Protein AF-A0A261BWM0-F1 (afdb_monomer_lite)

Organism: NCBI:txid1503980

Secondary structure (DSSP, 8-state):
----------------------PPP--B---HHHHHHHHHTTHHHHHHHHHHHHT-SSPPPHHHHHHHHHHHHHHHHHHTT--BHHHHHHHHHHHHHHHHHHHTSHHHHHHHHHHHHHHHHHHHSSS--HHHHS-TT-SSHHHHHHHHHHTHHHHHHHHHHHS-HHHHHHHHHHHHHHHHHHTS--S--SS-SHHHHHHHHHHHHHHHHHHHHHHHHSHHHHHHHHHHHHT---TT-GGGTT--TT--SHHHHHIIIIITHHHHHHHHHHHH-GGGGTTHHHHHHHHHHHTT--

Sequence (294 aa):
MLNFSTVFVLSYLVLFTTSTPSTPPEIRNCSTLQDLVEFGACVPLISDLYECTANHNSEPPSEHLENMALLCEKTISCLSRVQCRKGIEAKAAFDAACDIVKYRDTQLQLCIVGFFKKVYLAKEMNETSCFKDYDFLEKDMTKRSEAYTNGKQCFLDYVKESCNESSIEFFSKNYEKFVSTITTEPIDTTCKSSHDLLNSFQCVAAAEQAASSISELSKFGVCMSKIMNEKADLSRFECLGGMDFYATTTEVTCEKYKTKKSCVKSVMSDICGEAAVDDYDKIVDIVVSQFECK

Foldseek 3Di:
DDDDDDDDDDDDPPPPPPPDPPDDQDQDADDPVLCCVLVVVLVVLVVVLCVLVVPDPDDDDPVSLVVNLVSLVVSLVSLVRRRYPVSVVVSVVSPQVSVLSVCPPPQNLCLLLVVLLVLVVVVVDPDDDLSVVACCPDPQLVSNLVSCVVSVVVSLVSCVVPGDPVNNVCCVVCVVVVSCLCRDDDPDPPCSGSNSSSVVSSVVSVVLNVLVVVLCVALLNVLLCCCQVVVDDPVVLCLCVPQPCNDPDLVSLLCVCPVSVVSNQVVSCVRRNNRNCPCVVVSSVSSNVVSVND

Radius of gyration: 28.63 Å; chains: 1; bounding box: 59×86×79 Å

Structure (mmCIF, N/CA/C/O backbone):
data_AF-A0A261BWM0-F1
#
_entry.id   AF-A0A261BWM0-F1
#
loop_
_atom_site.gr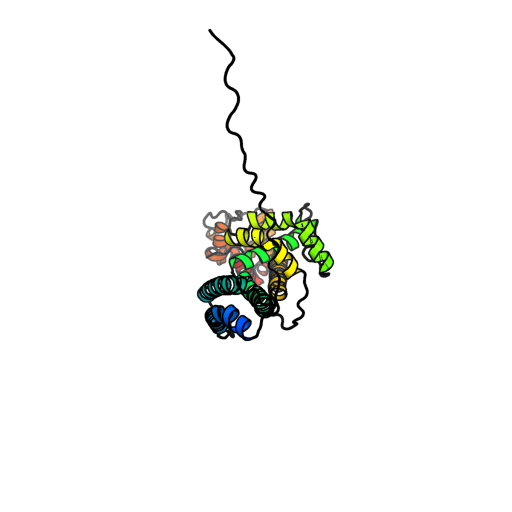oup_PDB
_atom_site.id
_atom_site.type_symbol
_atom_site.label_atom_id
_atom_site.label_alt_id
_atom_site.label_comp_id
_atom_site.label_asym_id
_atom_site.label_entity_id
_atom_site.label_seq_id
_atom_site.pdbx_PDB_ins_code
_atom_site.Cartn_x
_atom_site.Cartn_y
_atom_site.Cartn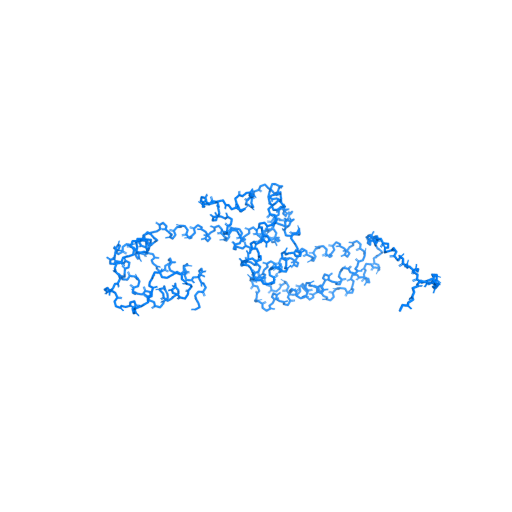_z
_atom_site.occupancy
_atom_site.B_iso_or_equiv
_atom_site.auth_seq_id
_atom_site.auth_comp_id
_atom_site.auth_asym_id
_atom_site.auth_atom_id
_atom_site.pdbx_PDB_model_num
ATOM 1 N N . MET A 1 1 ? -0.372 70.501 -25.613 1.00 42.97 1 MET A N 1
ATOM 2 C CA . MET A 1 1 ? -1.006 70.079 -26.879 1.00 42.97 1 MET A CA 1
ATOM 3 C C . MET A 1 1 ? 0.085 69.915 -27.913 1.00 42.97 1 MET A C 1
ATOM 5 O O . MET A 1 1 ? 0.775 70.892 -28.155 1.00 42.97 1 MET A O 1
ATOM 9 N N . LEU A 1 2 ? 0.259 68.719 -28.468 1.00 29.03 2 LEU A N 1
ATOM 10 C CA . LEU A 1 2 ? 0.478 68.466 -29.898 1.00 29.03 2 LEU A CA 1
ATOM 11 C C . LEU A 1 2 ? 0.680 66.964 -30.095 1.00 29.03 2 LEU A C 1
ATOM 13 O O . LEU A 1 2 ? 1.228 66.277 -29.238 1.00 29.03 2 LEU A O 1
ATOM 17 N N . ASN A 1 3 ? 0.119 66.485 -31.193 1.00 30.75 3 ASN A N 1
ATOM 18 C CA . ASN A 1 3 ? -0.165 65.099 -31.496 1.00 30.75 3 ASN A CA 1
ATOM 19 C C . ASN A 1 3 ? 0.417 64.768 -32.878 1.00 30.75 3 ASN A C 1
ATOM 21 O O . ASN A 1 3 ? 0.446 65.641 -33.742 1.00 30.75 3 ASN A O 1
ATOM 25 N N . PHE A 1 4 ? 0.756 63.491 -33.046 1.00 34.69 4 PHE A N 1
ATOM 26 C CA . PHE A 1 4 ? 0.924 62.718 -34.281 1.00 34.69 4 PHE A CA 1
ATOM 27 C C . PHE A 1 4 ? 2.062 63.000 -35.286 1.00 34.69 4 PHE A C 1
ATOM 29 O O . PHE A 1 4 ? 2.258 64.099 -35.790 1.00 34.69 4 PHE A O 1
ATOM 36 N N . SER A 1 5 ? 2.649 61.862 -35.692 1.00 38.34 5 SER A N 1
ATOM 37 C CA . SER A 1 5 ? 3.179 61.536 -37.027 1.00 38.34 5 SER A CA 1
ATOM 38 C C . SER A 1 5 ? 4.647 61.823 -37.323 1.00 38.34 5 SER A C 1
ATOM 40 O O . SER A 1 5 ? 4.967 62.825 -37.941 1.00 38.34 5 SER A O 1
ATOM 42 N N . THR A 1 6 ? 5.493 60.858 -36.939 1.00 42.25 6 THR A N 1
ATOM 43 C CA . THR A 1 6 ? 6.662 60.256 -37.637 1.00 42.25 6 THR A CA 1
ATOM 44 C C . THR A 1 6 ? 7.464 59.582 -36.519 1.00 42.25 6 THR A C 1
ATOM 46 O O . THR A 1 6 ? 7.867 60.258 -35.586 1.00 42.25 6 THR A O 1
ATOM 49 N N . VAL A 1 7 ? 7.604 58.263 -36.417 1.00 35.62 7 VAL A N 1
ATOM 50 C CA . VAL A 1 7 ? 8.442 57.407 -37.258 1.00 35.62 7 VAL A CA 1
ATOM 51 C C . VAL A 1 7 ? 7.967 55.967 -37.028 1.00 35.62 7 VAL A C 1
ATOM 53 O O . VAL A 1 7 ? 8.119 55.414 -35.942 1.00 35.62 7 VAL A O 1
ATOM 56 N N . PHE A 1 8 ? 7.355 55.375 -38.050 1.00 38.22 8 PHE A N 1
ATOM 57 C CA . PHE A 1 8 ? 7.262 53.925 -38.186 1.00 38.22 8 PHE A CA 1
ATOM 58 C C . PHE A 1 8 ? 8.546 53.433 -38.865 1.00 38.22 8 PHE A C 1
ATOM 60 O O . PHE A 1 8 ? 9.173 54.178 -39.615 1.00 38.22 8 PHE A O 1
ATOM 67 N N . VAL A 1 9 ? 8.837 52.147 -38.673 1.00 44.34 9 VAL A N 1
ATOM 68 C CA . VAL A 1 9 ? 9.906 51.352 -39.301 1.00 44.34 9 VAL A CA 1
ATOM 69 C C . VAL A 1 9 ? 11.243 51.388 -38.552 1.00 44.34 9 VAL A C 1
ATOM 71 O O . VAL A 1 9 ? 12.152 52.132 -38.894 1.00 44.34 9 VAL A O 1
ATOM 74 N N . LEU A 1 10 ? 11.373 50.516 -37.547 1.00 40.31 10 LEU A N 1
ATOM 75 C CA . LEU A 1 10 ? 12.373 49.436 -37.513 1.00 40.31 10 LEU A CA 1
ATOM 76 C C . LEU A 1 10 ? 12.290 48.693 -36.172 1.00 40.31 10 LEU A C 1
ATOM 78 O O . LEU A 1 10 ? 12.271 49.321 -35.119 1.00 40.31 10 LEU A O 1
ATOM 82 N N . SER A 1 11 ? 12.358 47.360 -36.248 1.00 43.91 11 SER A N 1
ATOM 83 C CA . SER A 1 11 ? 12.627 46.399 -35.157 1.00 43.91 11 SER A CA 1
ATOM 84 C C . SER A 1 11 ? 11.430 45.593 -34.644 1.00 43.91 11 SER A C 1
ATOM 86 O O . SER A 1 11 ? 11.037 45.724 -33.496 1.00 43.91 11 SER A O 1
ATOM 88 N N . TYR A 1 12 ? 10.921 44.679 -35.475 1.00 34.22 12 TYR A N 1
ATOM 89 C CA . TYR A 1 12 ? 10.394 43.388 -35.010 1.00 34.22 12 TYR A CA 1
ATOM 90 C C . TYR A 1 12 ? 10.698 42.313 -36.065 1.00 34.22 12 TYR A C 1
ATOM 92 O O . TYR A 1 12 ? 9.841 41.900 -36.837 1.00 34.22 12 TYR A O 1
ATOM 100 N N . LEU A 1 13 ? 11.958 41.873 -36.113 1.00 36.19 13 LEU A N 1
ATOM 101 C CA . LEU A 1 13 ? 12.305 40.546 -36.621 1.00 36.19 13 LEU A CA 1
ATOM 102 C C . LEU A 1 13 ? 12.281 39.607 -35.414 1.00 36.19 13 LEU A C 1
ATOM 104 O O . LEU A 1 13 ? 13.278 39.436 -34.718 1.00 36.19 13 LEU A O 1
ATOM 108 N N . VAL A 1 14 ? 11.105 39.050 -35.133 1.00 41.56 14 VAL A N 1
ATOM 109 C CA . VAL A 1 14 ? 10.978 37.898 -34.241 1.00 41.56 14 VAL A CA 1
ATOM 110 C C . VAL A 1 14 ? 11.575 36.712 -34.992 1.00 41.56 14 VAL A C 1
ATOM 112 O O . VAL A 1 14 ? 10.978 36.198 -35.936 1.00 41.56 14 VAL A O 1
ATOM 115 N N . LEU A 1 15 ? 12.783 36.310 -34.601 1.00 35.16 15 LEU A N 1
ATOM 116 C CA . LEU A 1 15 ? 13.337 35.010 -34.956 1.00 35.16 15 LEU A CA 1
ATOM 117 C C . LEU A 1 15 ? 12.452 33.947 -34.298 1.00 35.16 15 LEU A C 1
ATOM 119 O O . LEU A 1 15 ? 12.626 33.617 -33.128 1.00 35.16 15 LEU A O 1
ATOM 123 N N . PHE A 1 16 ? 11.489 33.415 -35.047 1.00 36.94 16 PHE A N 1
ATOM 124 C CA . PHE A 1 16 ? 10.903 32.123 -34.724 1.00 36.94 16 PHE A CA 1
ATOM 125 C C . PHE A 1 16 ? 11.993 31.073 -34.940 1.00 36.94 16 PHE A C 1
ATOM 127 O O . PHE A 1 16 ? 12.171 30.555 -36.041 1.00 36.94 16 PHE A O 1
ATOM 134 N N . THR A 1 17 ? 12.751 30.761 -33.892 1.00 34.97 17 THR A N 1
ATOM 135 C CA . THR A 1 17 ? 13.436 29.476 -33.827 1.00 34.97 17 THR A CA 1
ATOM 136 C C . THR A 1 17 ? 12.342 28.429 -33.705 1.00 34.97 17 THR A C 1
ATOM 138 O O . THR A 1 17 ? 11.805 28.200 -32.623 1.00 34.97 17 THR A O 1
ATOM 141 N N . THR A 1 18 ? 11.956 27.833 -34.827 1.00 37.28 18 THR A N 1
ATOM 142 C CA . THR A 1 18 ? 11.237 26.565 -34.813 1.00 37.28 18 THR A CA 1
ATOM 143 C C . THR A 1 18 ? 12.144 25.570 -34.100 1.00 37.28 18 THR A C 1
ATOM 145 O O . THR A 1 18 ? 13.138 25.120 -34.673 1.00 37.28 18 THR A O 1
ATOM 148 N N . SER A 1 19 ? 11.855 25.270 -32.835 1.00 41.69 19 SER A N 1
ATOM 149 C CA . SER A 1 19 ? 12.382 24.075 -32.195 1.00 41.69 19 SER A CA 1
ATOM 150 C C . SER A 1 19 ? 11.893 22.905 -33.034 1.00 41.69 19 SER A C 1
ATOM 152 O O . SER A 1 19 ? 10.703 22.591 -33.070 1.00 41.69 19 SER A O 1
ATOM 154 N N . THR A 1 20 ? 12.805 22.309 -33.797 1.00 42.12 20 THR A N 1
ATOM 155 C CA . THR A 1 20 ? 12.547 21.027 -34.433 1.00 42.12 20 THR A CA 1
ATOM 156 C C . THR A 1 20 ? 12.098 20.058 -33.337 1.00 42.12 20 THR A C 1
ATOM 158 O O . THR A 1 20 ? 12.724 20.024 -32.273 1.00 42.12 20 THR A O 1
ATOM 161 N N . PRO A 1 21 ? 11.021 19.280 -33.542 1.00 47.22 21 PRO A N 1
ATOM 162 C CA . PRO A 1 21 ? 10.737 18.154 -32.670 1.00 47.22 21 PRO A CA 1
ATOM 163 C C . PRO A 1 21 ? 11.991 17.285 -32.671 1.00 47.22 21 PRO A C 1
ATOM 165 O O . PRO A 1 21 ? 12.415 16.824 -33.733 1.00 47.22 21 PRO A O 1
ATOM 168 N N . SER A 1 22 ? 12.640 17.130 -31.517 1.00 45.44 22 SER A N 1
ATOM 169 C CA . SER A 1 22 ? 13.760 16.209 -31.380 1.00 45.44 22 SER A CA 1
ATOM 170 C C . SER A 1 22 ? 13.238 14.826 -31.751 1.00 45.44 22 SER A C 1
ATOM 172 O O . SER A 1 22 ? 12.451 14.241 -31.005 1.00 45.44 22 SER A O 1
ATOM 174 N N . THR A 1 23 ? 13.619 14.333 -32.929 1.00 45.00 23 THR A N 1
ATOM 175 C CA . THR A 1 23 ? 13.406 12.940 -33.320 1.00 45.00 23 THR A CA 1
ATOM 176 C C . THR A 1 23 ? 13.877 12.053 -32.167 1.00 45.00 23 THR A C 1
ATOM 178 O O . THR A 1 23 ? 14.988 12.286 -31.673 1.00 45.00 23 THR A O 1
ATOM 181 N N . PRO A 1 24 ? 13.065 11.079 -31.711 1.00 54.22 24 PRO A N 1
ATOM 182 C CA . PRO A 1 24 ? 13.494 10.126 -30.696 1.00 54.22 24 PRO A CA 1
ATOM 183 C C . PRO A 1 24 ? 14.850 9.530 -31.097 1.00 54.22 24 PRO A C 1
ATOM 185 O O . PRO A 1 24 ? 15.045 9.269 -32.289 1.00 54.22 24 PRO A O 1
ATOM 188 N N . PRO A 1 25 ? 15.797 9.353 -30.158 1.00 57.88 25 PRO A N 1
ATOM 189 C CA . PRO A 1 25 ? 17.105 8.804 -30.485 1.00 57.88 25 PRO A CA 1
ATOM 190 C C . PRO A 1 25 ? 16.930 7.460 -31.200 1.00 57.88 25 PRO A C 1
ATOM 192 O O . PRO A 1 25 ? 16.296 6.540 -30.687 1.00 57.88 25 PRO A O 1
ATOM 195 N N . GLU A 1 26 ? 17.441 7.388 -32.428 1.00 63.16 26 GLU A N 1
ATOM 196 C CA . GLU A 1 26 ? 17.319 6.222 -33.298 1.00 63.16 26 GLU A CA 1
ATOM 197 C C . GLU A 1 26 ? 18.050 5.037 -32.650 1.00 63.16 26 GLU A C 1
ATOM 199 O O . GLU A 1 26 ? 19.262 5.107 -32.446 1.00 63.16 26 GLU A O 1
ATOM 204 N N . ILE A 1 27 ? 17.313 3.978 -32.290 1.00 72.12 27 ILE A N 1
ATOM 205 C CA . ILE A 1 27 ? 17.851 2.767 -31.651 1.00 72.12 27 ILE A CA 1
ATOM 206 C C . ILE A 1 27 ? 18.792 2.069 -32.631 1.00 72.12 27 ILE A C 1
ATOM 208 O O . ILE A 1 27 ? 18.377 1.698 -33.730 1.00 72.12 27 ILE A O 1
ATOM 212 N N . ARG A 1 28 ? 20.052 1.850 -32.236 1.00 84.00 28 ARG A N 1
ATOM 213 C CA . ARG A 1 28 ? 21.071 1.279 -33.133 1.00 84.00 28 ARG A CA 1
ATOM 214 C C . ARG A 1 28 ? 21.551 -0.076 -32.640 1.00 84.00 28 ARG A C 1
ATOM 216 O O . ARG A 1 28 ? 21.779 -0.292 -31.449 1.00 84.00 28 ARG A O 1
ATOM 223 N N . ASN A 1 29 ? 21.757 -0.989 -33.585 1.00 82.38 29 ASN A N 1
ATOM 224 C CA . ASN A 1 29 ? 22.544 -2.189 -33.336 1.00 82.38 29 ASN A CA 1
ATOM 225 C C . ASN A 1 29 ? 24.025 -1.800 -33.396 1.00 82.38 29 ASN A C 1
ATOM 227 O O . ASN A 1 29 ? 24.556 -1.529 -34.471 1.00 82.38 29 ASN A O 1
ATOM 231 N N . CYS A 1 30 ? 24.664 -1.733 -32.234 1.00 86.06 30 CYS A N 1
ATOM 232 C CA . CYS A 1 30 ? 26.072 -1.388 -32.111 1.00 86.06 30 CYS A CA 1
ATOM 233 C C . CYS A 1 30 ? 26.983 -2.596 -32.350 1.00 86.06 30 CYS A C 1
ATOM 235 O O . CYS A 1 30 ? 26.585 -3.752 -32.186 1.00 86.06 30 CYS A O 1
ATOM 237 N N . SER A 1 31 ? 28.234 -2.323 -32.721 1.00 85.50 31 SER A N 1
ATOM 238 C CA . SER A 1 31 ? 29.291 -3.338 -32.688 1.00 85.50 31 SER A CA 1
ATOM 239 C C . SER A 1 31 ? 29.629 -3.728 -31.246 1.00 85.50 31 SER A C 1
ATOM 241 O O . SER A 1 31 ? 29.439 -2.938 -30.324 1.00 85.50 31 SER A O 1
ATOM 243 N N . THR A 1 32 ? 30.216 -4.911 -31.044 1.00 81.94 32 THR A N 1
ATOM 244 C CA . THR A 1 32 ? 30.652 -5.375 -29.714 1.00 81.94 32 THR A CA 1
ATOM 245 C C . THR A 1 32 ? 31.568 -4.372 -29.008 1.00 81.94 32 THR A C 1
ATOM 247 O O . THR A 1 32 ? 31.475 -4.207 -27.799 1.00 81.94 32 THR A O 1
ATOM 250 N N . LEU A 1 33 ? 32.439 -3.684 -29.753 1.00 82.50 33 LEU A N 1
ATOM 251 C CA . LEU A 1 33 ? 33.346 -2.685 -29.187 1.00 82.50 33 LEU A CA 1
ATOM 252 C C . LEU A 1 33 ? 32.600 -1.422 -28.733 1.00 82.50 33 LEU A C 1
ATOM 254 O O . LEU A 1 33 ? 32.899 -0.894 -27.669 1.00 82.50 33 LEU A O 1
ATOM 258 N N . GLN A 1 34 ? 31.620 -0.957 -29.512 1.00 83.12 34 GLN A N 1
ATOM 259 C CA . GLN A 1 34 ? 30.775 0.183 -29.134 1.00 83.12 34 GLN A CA 1
ATOM 260 C C . GLN A 1 34 ? 29.893 -0.145 -27.929 1.00 83.12 34 GLN A C 1
ATOM 262 O O . GLN A 1 34 ? 29.859 0.643 -26.988 1.00 83.12 34 GLN A O 1
ATOM 267 N N . ASP A 1 35 ? 29.267 -1.329 -27.921 1.00 79.50 35 ASP A N 1
ATOM 268 C CA . ASP A 1 35 ? 28.530 -1.840 -26.759 1.00 79.50 35 ASP A CA 1
ATOM 269 C C . ASP A 1 35 ? 29.420 -1.792 -25.508 1.00 79.50 35 ASP A C 1
ATOM 271 O O . ASP A 1 35 ? 29.014 -1.262 -24.479 1.00 79.50 35 ASP A O 1
ATOM 275 N N . LEU A 1 36 ? 30.653 -2.307 -25.600 1.00 80.06 36 LEU A N 1
ATOM 276 C CA . LEU A 1 36 ? 31.573 -2.394 -24.466 1.00 80.06 36 LEU A CA 1
ATOM 277 C C . LEU A 1 36 ? 32.019 -1.019 -23.952 1.00 80.06 36 LEU A C 1
ATOM 279 O O . LEU A 1 36 ? 32.186 -0.852 -22.750 1.00 80.06 36 LEU A O 1
ATOM 283 N N . VAL A 1 37 ? 32.209 -0.038 -24.836 1.00 83.62 37 VAL A N 1
ATOM 284 C CA . VAL A 1 37 ? 32.618 1.321 -24.447 1.00 83.62 37 VAL A CA 1
ATOM 285 C C . VAL A 1 37 ? 31.458 2.090 -23.812 1.00 83.62 37 VAL A C 1
ATOM 287 O O . VAL A 1 37 ? 31.633 2.668 -22.741 1.00 83.62 37 VAL A O 1
ATOM 290 N N . GLU A 1 38 ? 30.276 2.088 -24.435 1.00 82.19 38 GLU A N 1
ATOM 291 C CA . GLU A 1 38 ? 29.121 2.843 -23.931 1.00 82.19 38 GLU A CA 1
ATOM 292 C C . GLU A 1 38 ? 28.538 2.217 -22.660 1.00 82.19 38 GLU A C 1
ATOM 294 O O . GLU A 1 38 ? 28.346 2.908 -21.661 1.00 82.19 38 GLU A O 1
ATOM 299 N N . PHE A 1 39 ? 28.298 0.902 -22.663 1.00 83.94 39 PHE A N 1
ATOM 300 C CA . PHE A 1 39 ? 27.771 0.190 -21.496 1.00 83.94 39 PHE A CA 1
ATOM 301 C C . PHE A 1 39 ? 28.824 0.049 -20.390 1.00 83.94 39 PHE A C 1
ATOM 303 O O . PHE A 1 39 ? 28.500 0.161 -19.208 1.00 83.94 39 PHE A O 1
ATOM 310 N N . GLY A 1 40 ? 30.095 -0.150 -20.764 1.00 84.44 40 GLY A N 1
ATOM 311 C CA . GLY A 1 40 ? 31.216 -0.306 -19.833 1.00 84.44 40 GLY A CA 1
ATOM 312 C C . GLY A 1 40 ? 31.376 0.867 -18.871 1.00 84.44 40 GLY A C 1
ATOM 313 O O . GLY A 1 40 ? 31.728 0.662 -17.712 1.00 84.44 40 GLY A O 1
ATOM 314 N N . ALA A 1 41 ? 31.036 2.083 -19.306 1.00 87.00 41 ALA A N 1
ATOM 315 C CA . ALA A 1 41 ? 31.053 3.271 -18.455 1.00 87.00 41 ALA A CA 1
ATOM 316 C C . ALA A 1 41 ? 30.083 3.181 -17.259 1.00 87.00 41 ALA A C 1
ATOM 318 O O . ALA A 1 41 ? 30.314 3.830 -16.240 1.00 87.00 41 ALA A O 1
ATOM 319 N N . CYS A 1 42 ? 29.026 2.368 -17.359 1.00 91.31 42 CYS A N 1
ATOM 320 C CA . CYS A 1 42 ? 28.038 2.170 -16.297 1.00 91.31 42 CYS A CA 1
ATOM 321 C C . CYS A 1 42 ? 28.315 0.938 -15.420 1.00 91.31 42 CYS A C 1
ATOM 323 O O . CYS A 1 42 ? 27.664 0.779 -14.389 1.00 91.31 42 CYS A O 1
ATOM 325 N N . VAL A 1 43 ? 29.281 0.084 -15.784 1.00 88.94 43 VAL A N 1
ATOM 326 C CA . VAL A 1 43 ? 29.593 -1.163 -15.059 1.00 88.94 43 VAL A CA 1
ATOM 327 C C . VAL A 1 43 ? 29.917 -0.945 -13.576 1.00 88.94 43 VAL A C 1
ATOM 329 O O . VAL A 1 43 ? 29.408 -1.728 -12.779 1.00 88.94 43 VAL A O 1
ATOM 332 N N . PRO A 1 44 ? 30.678 0.089 -13.156 1.00 90.25 44 PRO A N 1
ATOM 333 C CA . PRO A 1 44 ? 30.921 0.322 -11.731 1.00 90.25 44 PRO A CA 1
ATOM 334 C C . PRO A 1 44 ? 29.625 0.534 -10.937 1.00 90.25 44 PRO A C 1
ATOM 336 O O . PRO A 1 44 ? 29.403 -0.137 -9.939 1.00 90.25 44 PRO A O 1
ATOM 339 N N . LEU A 1 45 ? 28.714 1.376 -11.443 1.00 89.75 45 LEU A N 1
ATOM 340 C CA . LEU A 1 45 ? 27.420 1.642 -10.799 1.00 89.75 45 LEU A CA 1
ATOM 341 C C . LEU A 1 45 ? 26.536 0.388 -10.741 1.00 89.75 45 LEU A C 1
ATOM 343 O O . LEU A 1 45 ? 25.874 0.135 -9.738 1.00 89.75 45 LEU A O 1
ATOM 347 N N . ILE A 1 46 ? 26.552 -0.409 -11.812 1.00 86.88 46 ILE A N 1
ATOM 348 C CA . ILE A 1 46 ? 25.841 -1.690 -11.877 1.00 86.88 46 ILE A CA 1
ATOM 349 C C . ILE A 1 46 ? 26.396 -2.677 -10.844 1.00 86.88 46 ILE A C 1
ATOM 351 O O . ILE A 1 46 ? 25.621 -3.363 -10.182 1.00 86.88 46 ILE A O 1
ATOM 355 N N . SER A 1 47 ? 27.721 -2.751 -10.710 1.00 85.56 47 SER A N 1
ATOM 356 C CA . SER A 1 47 ? 28.387 -3.620 -9.739 1.00 85.56 47 SER A CA 1
ATOM 357 C C . SER A 1 47 ? 28.016 -3.230 -8.312 1.00 85.56 47 SER A C 1
ATOM 359 O O . SER A 1 47 ? 27.610 -4.098 -7.543 1.00 85.56 47 SER A O 1
ATOM 361 N N . ASP A 1 48 ? 28.072 -1.936 -7.990 1.00 84.38 48 ASP A N 1
ATOM 362 C CA . ASP A 1 48 ? 27.701 -1.415 -6.670 1.00 84.38 48 ASP A CA 1
ATOM 363 C C . ASP A 1 48 ? 26.236 -1.747 -6.338 1.00 84.38 48 ASP A C 1
ATOM 365 O O . ASP A 1 48 ? 25.917 -2.197 -5.237 1.00 84.38 48 ASP A O 1
ATOM 369 N N . LEU A 1 49 ? 25.329 -1.582 -7.308 1.00 81.69 49 LEU A N 1
ATOM 370 C CA . LEU A 1 49 ? 23.912 -1.918 -7.146 1.00 81.69 49 LEU A CA 1
ATOM 371 C C . LEU A 1 49 ? 23.689 -3.431 -6.964 1.00 81.69 49 LEU A C 1
ATOM 373 O O . LEU A 1 49 ? 22.863 -3.849 -6.146 1.00 81.69 49 LEU A O 1
ATOM 377 N N . TYR A 1 50 ? 24.430 -4.266 -7.695 1.00 78.31 50 TYR A N 1
ATOM 378 C CA . TYR A 1 50 ? 24.371 -5.721 -7.550 1.00 78.31 50 TYR A CA 1
ATOM 379 C C . TYR A 1 50 ? 24.878 -6.174 -6.174 1.00 78.31 50 TYR A C 1
ATOM 381 O O . TYR A 1 50 ? 24.232 -6.982 -5.513 1.00 78.31 50 TYR A O 1
ATOM 389 N N . GLU A 1 51 ? 25.987 -5.616 -5.695 1.00 74.94 51 GLU A N 1
ATOM 390 C CA . GLU A 1 51 ? 26.530 -5.918 -4.367 1.00 74.94 51 GLU A CA 1
ATOM 391 C C . GLU A 1 51 ? 25.566 -5.498 -3.247 1.00 74.94 51 GLU A C 1
ATOM 393 O O . GLU A 1 51 ? 25.365 -6.232 -2.276 1.00 74.94 51 GLU A O 1
ATOM 398 N N . CYS A 1 52 ? 24.881 -4.367 -3.428 1.00 66.50 52 CYS A N 1
ATOM 399 C CA . CYS A 1 52 ? 23.829 -3.915 -2.523 1.00 66.50 52 CYS A CA 1
ATOM 400 C C . CYS A 1 52 ? 22.655 -4.909 -2.454 1.00 66.50 52 CYS A C 1
ATOM 402 O O . CYS A 1 52 ? 22.104 -5.139 -1.378 1.00 66.50 52 CYS A O 1
ATOM 404 N N . THR A 1 53 ? 22.265 -5.511 -3.582 1.00 65.25 53 THR A N 1
ATOM 405 C CA . THR A 1 53 ? 21.100 -6.417 -3.680 1.00 65.25 53 THR A CA 1
ATOM 406 C C . THR A 1 53 ? 21.415 -7.876 -3.333 1.00 65.25 53 THR A C 1
ATOM 408 O O . THR A 1 53 ? 20.537 -8.582 -2.841 1.00 65.25 53 THR A O 1
ATOM 411 N N . ALA A 1 54 ? 22.657 -8.331 -3.523 1.00 60.59 54 ALA A N 1
ATOM 412 C CA . ALA A 1 54 ? 23.077 -9.715 -3.286 1.00 60.59 54 ALA A CA 1
ATOM 413 C C . ALA A 1 54 ? 23.210 -10.097 -1.796 1.00 60.59 54 ALA A C 1
ATOM 415 O O . ALA A 1 54 ? 23.235 -11.283 -1.469 1.00 60.59 54 ALA A O 1
ATOM 416 N N . ASN A 1 55 ? 23.270 -9.121 -0.884 1.00 51.62 55 ASN A N 1
ATOM 417 C CA . ASN A 1 55 ? 23.599 -9.351 0.529 1.00 51.62 55 ASN A CA 1
ATOM 418 C C . ASN A 1 55 ? 22.401 -9.534 1.480 1.00 51.62 55 ASN A C 1
ATOM 420 O O . ASN A 1 55 ? 22.586 -9.557 2.697 1.00 51.62 55 ASN A O 1
ATOM 424 N N . HIS A 1 56 ? 21.177 -9.715 0.976 1.00 50.41 56 HIS A N 1
ATOM 425 C CA . HIS A 1 56 ? 19.987 -9.693 1.830 1.00 50.41 56 HIS A CA 1
ATOM 426 C C . HIS A 1 56 ? 19.040 -10.880 1.590 1.00 50.41 56 HIS A C 1
ATOM 428 O O . HIS A 1 56 ? 18.164 -10.846 0.733 1.00 50.41 56 HIS A O 1
ATOM 434 N N . ASN A 1 57 ? 19.181 -11.918 2.426 1.00 48.47 57 ASN A N 1
ATOM 435 C CA . ASN A 1 57 ? 18.162 -12.964 2.637 1.00 48.47 57 ASN A CA 1
ATOM 436 C C . ASN A 1 57 ? 17.031 -12.505 3.589 1.00 48.47 57 ASN A C 1
ATOM 438 O O . ASN A 1 57 ? 16.122 -13.275 3.892 1.00 48.47 57 ASN A O 1
ATOM 442 N N . SER A 1 58 ? 17.108 -11.260 4.062 1.00 53.22 58 SER A N 1
ATOM 443 C CA . SER A 1 58 ? 16.206 -10.612 5.017 1.00 53.22 58 SER A CA 1
ATOM 444 C C . SER A 1 58 ? 15.876 -9.210 4.507 1.00 53.22 58 SER A C 1
ATOM 446 O O . SER A 1 58 ? 16.655 -8.651 3.740 1.00 53.22 58 SER A O 1
ATOM 448 N N . GLU A 1 59 ? 14.766 -8.617 4.939 1.00 55.16 59 GLU A N 1
ATOM 449 C CA . GLU A 1 59 ? 14.428 -7.234 4.583 1.00 55.16 59 GLU A CA 1
ATOM 450 C C . GLU A 1 59 ? 15.561 -6.267 5.003 1.00 55.16 59 GLU A C 1
ATOM 452 O O . GLU A 1 59 ? 16.001 -6.316 6.157 1.00 55.16 59 GLU A O 1
ATOM 457 N N . PRO A 1 60 ? 16.118 -5.463 4.076 1.00 58.94 60 PRO A N 1
ATOM 458 C CA . PRO A 1 60 ? 17.273 -4.624 4.374 1.00 58.94 60 PRO A CA 1
ATOM 459 C C . PRO A 1 60 ? 16.901 -3.447 5.302 1.00 58.94 60 PRO A C 1
ATOM 461 O O . PRO A 1 60 ? 15.781 -2.941 5.221 1.00 58.94 60 PRO A O 1
ATOM 464 N N . PRO A 1 61 ? 17.823 -2.970 6.163 1.00 60.56 61 PRO A N 1
ATOM 465 C CA . PRO A 1 61 ? 17.613 -1.773 6.988 1.00 60.56 61 PRO A CA 1
ATOM 466 C C . PRO A 1 61 ? 17.277 -0.522 6.154 1.00 60.56 61 PRO A C 1
ATOM 468 O O . PRO A 1 61 ? 17.700 -0.411 5.006 1.00 60.56 61 PRO A O 1
ATOM 471 N N . SER A 1 62 ? 16.588 0.466 6.737 1.00 59.91 62 SER A N 1
ATOM 472 C CA . SER A 1 62 ? 16.143 1.684 6.026 1.00 59.91 62 SER A CA 1
ATOM 473 C C . SER A 1 62 ? 17.279 2.502 5.393 1.00 59.91 62 SER A C 1
ATOM 475 O O . SER A 1 62 ? 17.140 2.974 4.270 1.00 59.91 62 SER A O 1
ATOM 477 N N . GLU A 1 63 ? 18.432 2.608 6.062 1.00 63.69 63 GLU A N 1
ATOM 478 C CA . GLU A 1 63 ? 19.638 3.274 5.531 1.00 63.69 63 GLU A CA 1
ATOM 479 C C . GLU A 1 63 ? 20.153 2.593 4.246 1.00 63.69 63 GLU A C 1
ATOM 481 O O . GLU A 1 63 ? 20.685 3.233 3.339 1.00 63.69 63 GLU A O 1
ATOM 486 N N . HIS A 1 64 ? 19.940 1.282 4.124 1.00 70.88 64 HIS A N 1
ATOM 487 C CA . HIS A 1 64 ? 20.302 0.517 2.934 1.00 70.88 64 HIS A CA 1
ATOM 488 C C . HIS A 1 64 ? 19.356 0.803 1.762 1.00 70.88 64 HIS A C 1
ATOM 490 O O . HIS A 1 64 ? 19.803 0.878 0.619 1.00 70.88 64 HIS A O 1
ATOM 496 N N . LEU A 1 65 ? 18.067 1.034 2.036 1.00 68.88 65 LEU A N 1
ATOM 497 C CA . LEU A 1 65 ? 17.073 1.399 1.019 1.00 68.88 65 LEU A CA 1
ATOM 498 C C . LEU A 1 65 ? 17.355 2.779 0.403 1.00 68.88 65 LEU A C 1
ATOM 500 O O . LEU A 1 65 ? 17.250 2.926 -0.815 1.00 68.88 65 LEU A O 1
ATOM 504 N N . GLU A 1 66 ? 17.775 3.768 1.198 1.00 72.19 66 GLU A N 1
ATOM 505 C CA . GLU A 1 66 ? 18.169 5.093 0.687 1.00 72.19 66 GLU A CA 1
ATOM 506 C C . GLU A 1 66 ? 19.404 5.010 -0.224 1.00 72.19 66 GLU A C 1
ATOM 508 O O . GLU A 1 66 ? 19.417 5.562 -1.330 1.00 72.19 66 GLU A O 1
ATOM 513 N N . ASN A 1 67 ? 20.421 4.250 0.195 1.00 79.56 67 ASN A N 1
ATOM 514 C CA . ASN A 1 67 ? 21.628 4.017 -0.601 1.00 79.56 67 ASN A CA 1
ATOM 515 C C . ASN A 1 67 ? 21.317 3.281 -1.914 1.00 79.56 67 ASN A C 1
ATOM 517 O O . ASN A 1 67 ? 21.818 3.665 -2.977 1.00 79.56 67 ASN A O 1
ATOM 521 N N . MET A 1 68 ? 20.442 2.273 -1.868 1.00 81.44 68 MET A N 1
ATOM 522 C CA . MET A 1 68 ? 19.949 1.577 -3.059 1.00 81.44 68 MET A CA 1
ATOM 523 C C . MET A 1 68 ? 19.191 2.515 -3.998 1.00 81.44 68 MET A C 1
ATOM 525 O O . MET A 1 68 ? 19.434 2.495 -5.204 1.00 81.44 68 MET A O 1
ATOM 529 N N . ALA A 1 69 ? 18.299 3.356 -3.471 1.00 82.94 69 ALA A N 1
ATOM 530 C CA . ALA A 1 69 ? 17.530 4.302 -4.274 1.00 82.94 69 ALA A CA 1
ATOM 531 C C . ALA A 1 69 ? 18.446 5.293 -5.012 1.00 82.94 69 ALA A C 1
ATOM 533 O O . ALA A 1 69 ? 18.246 5.550 -6.203 1.00 82.94 69 ALA A O 1
ATOM 534 N N . LEU A 1 70 ? 19.489 5.789 -4.340 1.00 86.00 70 LEU A N 1
ATOM 535 C CA . LEU A 1 70 ? 20.492 6.667 -4.943 1.00 86.00 70 LEU A CA 1
ATOM 536 C C . LEU A 1 70 ? 21.324 5.951 -6.021 1.00 86.00 70 LEU A C 1
ATOM 538 O O . LEU A 1 70 ? 21.585 6.517 -7.087 1.00 86.00 70 LEU A O 1
ATOM 542 N N . LEU A 1 71 ? 21.752 4.710 -5.765 1.00 88.50 71 LEU A N 1
ATOM 543 C CA . LEU A 1 71 ? 22.480 3.892 -6.744 1.00 88.50 71 LEU A CA 1
ATOM 544 C C . LEU A 1 71 ? 21.622 3.589 -7.973 1.00 88.50 71 LEU A C 1
ATOM 546 O O . LEU A 1 71 ? 22.116 3.665 -9.100 1.00 88.50 71 LEU A O 1
ATOM 550 N N . CYS A 1 72 ? 20.335 3.325 -7.772 1.00 90.38 72 CYS A N 1
ATOM 551 C CA . CYS A 1 72 ? 19.355 3.178 -8.837 1.00 90.38 72 CYS A CA 1
ATOM 552 C C . CYS A 1 72 ? 19.285 4.426 -9.722 1.00 90.38 72 CYS A C 1
ATOM 554 O O . CYS A 1 72 ? 19.479 4.331 -10.933 1.00 90.38 72 CYS A O 1
ATOM 556 N N . GLU A 1 73 ? 19.107 5.612 -9.139 1.00 89.56 73 GLU A N 1
ATOM 557 C CA . GLU A 1 73 ? 19.049 6.865 -9.904 1.00 89.56 73 GLU A CA 1
ATOM 558 C C . GLU A 1 73 ? 20.322 7.118 -10.717 1.00 89.56 73 GLU A C 1
ATOM 560 O O . GLU A 1 73 ? 20.252 7.463 -11.901 1.00 89.56 73 GLU A O 1
ATOM 565 N N . LYS A 1 74 ? 21.496 6.888 -10.117 1.00 92.00 74 LYS A N 1
ATOM 566 C CA . LYS A 1 74 ? 22.785 7.019 -10.811 1.00 92.00 74 LYS A CA 1
ATOM 567 C C . LYS A 1 74 ? 22.916 6.017 -11.958 1.00 92.00 74 LYS A C 1
ATOM 569 O O . LYS A 1 74 ? 23.325 6.404 -13.055 1.00 92.00 74 LYS A O 1
ATOM 574 N N . THR A 1 75 ? 22.545 4.759 -11.730 1.00 91.62 75 THR A N 1
ATOM 575 C CA . THR A 1 75 ? 22.629 3.679 -12.726 1.00 91.62 75 THR A CA 1
ATOM 576 C C . THR A 1 75 ? 21.709 3.951 -13.913 1.00 91.62 75 THR A C 1
ATOM 578 O O . THR A 1 75 ? 22.162 3.937 -15.059 1.00 91.62 75 THR A O 1
ATOM 581 N N . ILE A 1 76 ? 20.444 4.300 -13.660 1.00 90.94 76 ILE A N 1
ATOM 582 C CA . ILE A 1 76 ? 19.474 4.643 -14.710 1.00 90.94 76 ILE A CA 1
ATOM 583 C C . ILE A 1 76 ? 19.893 5.895 -15.479 1.00 90.94 76 ILE A C 1
ATOM 585 O O . ILE A 1 76 ? 19.781 5.939 -16.710 1.00 90.94 76 ILE A O 1
ATOM 589 N N . SER A 1 77 ? 20.415 6.908 -14.787 1.00 91.75 77 SER A N 1
ATOM 590 C CA . SER A 1 77 ? 20.938 8.123 -15.419 1.00 91.75 77 SER A CA 1
ATOM 591 C C . SER A 1 77 ? 22.125 7.822 -16.340 1.00 91.75 77 SER A C 1
ATOM 593 O O . SER A 1 77 ? 22.197 8.360 -17.448 1.00 91.75 77 SER A O 1
ATOM 595 N N . CYS A 1 78 ? 23.019 6.916 -15.931 1.00 92.69 78 CYS A N 1
ATOM 596 C CA . CYS A 1 78 ? 24.126 6.456 -16.766 1.00 92.69 78 CYS A CA 1
ATOM 597 C C . CYS A 1 78 ? 23.619 5.719 -18.013 1.00 92.69 78 CYS A C 1
ATOM 599 O O . CYS A 1 78 ? 23.932 6.110 -19.138 1.00 92.69 78 CYS A O 1
ATOM 601 N N . LEU A 1 79 ? 22.762 4.712 -17.822 1.00 90.81 79 LEU A N 1
ATOM 602 C CA . LEU A 1 79 ? 22.238 3.878 -18.906 1.00 90.81 79 LEU A CA 1
ATOM 603 C C . LEU A 1 79 ? 21.347 4.651 -19.886 1.00 90.81 79 LEU A C 1
ATOM 605 O O . LEU A 1 79 ? 21.285 4.308 -21.061 1.00 90.81 79 LEU A O 1
ATOM 609 N N . SER A 1 80 ? 20.715 5.744 -19.450 1.00 89.31 80 SER A N 1
ATOM 610 C CA . SER A 1 80 ? 19.941 6.636 -20.329 1.00 89.31 80 SER A CA 1
ATOM 611 C C . SER A 1 80 ? 20.778 7.321 -21.412 1.00 89.31 80 SER A C 1
ATOM 613 O O . SER A 1 80 ? 20.212 7.851 -22.365 1.00 89.31 80 SER A O 1
ATOM 615 N N . ARG A 1 81 ? 22.109 7.329 -21.277 1.00 88.44 81 ARG A N 1
ATOM 616 C CA . ARG A 1 81 ? 23.034 7.877 -22.279 1.00 88.44 81 ARG A CA 1
ATOM 617 C C . ARG A 1 81 ? 23.442 6.849 -23.334 1.00 88.44 81 ARG A C 1
ATOM 619 O O . ARG A 1 81 ? 24.004 7.243 -24.351 1.00 88.44 81 ARG A O 1
ATOM 626 N N . VAL A 1 82 ? 23.167 5.565 -23.102 1.00 87.19 82 VAL A N 1
ATOM 627 C CA . VAL A 1 82 ? 23.528 4.471 -24.008 1.00 87.19 82 VAL A CA 1
ATOM 628 C C . VAL A 1 82 ? 22.478 4.358 -25.111 1.00 87.19 82 VAL A C 1
ATOM 630 O O . VAL A 1 82 ? 21.285 4.254 -24.830 1.00 87.19 82 VAL A O 1
ATOM 633 N N . GLN A 1 83 ? 22.913 4.371 -26.372 1.00 85.19 83 GLN A N 1
ATOM 634 C CA . GLN A 1 83 ? 22.006 4.322 -27.535 1.00 85.19 83 GLN A CA 1
ATOM 635 C C . GLN A 1 83 ? 21.963 2.941 -28.200 1.00 85.19 83 GLN A C 1
ATOM 637 O O . GLN A 1 83 ? 21.116 2.666 -29.057 1.00 85.19 83 GLN A O 1
ATOM 642 N N . CYS A 1 84 ? 22.871 2.059 -27.794 1.00 86.62 84 CYS A N 1
ATOM 643 C CA . CYS A 1 84 ? 22.928 0.686 -28.256 1.00 86.62 84 CYS A CA 1
ATOM 644 C C . CYS A 1 84 ? 21.769 -0.145 -27.698 1.00 86.62 84 CYS A C 1
ATOM 646 O O . CYS A 1 84 ? 21.473 -0.090 -26.503 1.00 86.62 84 CYS A O 1
ATOM 648 N N . ARG A 1 85 ? 21.159 -0.986 -28.546 1.00 84.62 85 ARG A N 1
ATOM 649 C CA . ARG A 1 85 ? 20.007 -1.833 -28.179 1.00 84.62 85 ARG A CA 1
ATOM 650 C C . ARG A 1 85 ? 20.201 -2.604 -26.867 1.00 84.62 85 ARG A C 1
ATOM 652 O O . ARG A 1 85 ? 19.310 -2.579 -26.028 1.00 84.62 85 ARG A O 1
ATOM 659 N N . LYS A 1 86 ? 21.367 -3.225 -26.649 1.00 82.25 86 LYS A N 1
ATOM 660 C CA . LYS A 1 86 ? 21.654 -3.957 -25.401 1.00 82.25 86 LYS A CA 1
ATOM 661 C C . LYS A 1 86 ? 21.662 -3.056 -24.169 1.00 82.25 86 LYS A C 1
ATOM 663 O O . LYS A 1 86 ? 21.211 -3.471 -23.111 1.00 82.25 86 LYS A O 1
ATOM 668 N N . GLY A 1 87 ? 22.167 -1.830 -24.298 1.00 84.12 87 GLY A N 1
ATOM 669 C CA . GLY A 1 87 ? 22.141 -0.851 -23.215 1.00 84.12 87 GLY A CA 1
ATOM 670 C C . GLY A 1 87 ? 20.728 -0.372 -22.904 1.00 84.12 87 GLY A C 1
ATOM 671 O O . GLY A 1 87 ? 20.393 -0.202 -21.738 1.00 84.12 87 GLY A O 1
ATOM 672 N N . ILE A 1 88 ? 19.878 -0.238 -23.925 1.00 85.19 88 ILE A N 1
ATOM 673 C CA . ILE A 1 88 ? 18.454 0.086 -23.758 1.00 85.19 88 ILE A CA 1
ATOM 674 C C . ILE A 1 88 ? 17.711 -1.066 -23.067 1.00 85.19 88 ILE A C 1
ATOM 676 O O . ILE A 1 88 ? 16.961 -0.827 -22.124 1.00 85.19 88 ILE A O 1
ATOM 680 N N . GLU A 1 89 ? 17.946 -2.311 -23.490 1.00 85.25 89 GLU A N 1
ATOM 681 C CA . GLU A 1 89 ? 17.386 -3.512 -22.851 1.00 85.25 89 GLU A CA 1
ATOM 682 C C . GLU A 1 89 ? 17.853 -3.631 -21.391 1.00 85.25 89 GLU A C 1
ATOM 684 O O . GLU A 1 89 ? 17.039 -3.842 -20.492 1.00 85.25 89 GLU A O 1
ATOM 689 N N . ALA A 1 90 ? 19.145 -3.414 -21.130 1.00 84.31 90 ALA A N 1
ATOM 690 C CA . ALA A 1 90 ? 19.688 -3.402 -19.777 1.00 84.31 90 ALA A CA 1
ATOM 691 C C . ALA A 1 90 ? 19.084 -2.273 -18.935 1.00 84.31 90 ALA A C 1
ATOM 693 O O . ALA A 1 90 ? 18.691 -2.513 -17.797 1.00 84.31 90 ALA A O 1
ATOM 694 N N . LYS A 1 91 ? 18.948 -1.063 -19.492 1.00 89.06 91 LYS A N 1
ATOM 695 C CA . LYS A 1 91 ? 18.275 0.053 -18.822 1.00 89.06 91 LYS A CA 1
ATOM 696 C C . LYS A 1 91 ? 16.872 -0.349 -18.392 1.00 89.06 91 LYS A C 1
ATOM 698 O O . LYS A 1 91 ? 16.542 -0.144 -17.236 1.00 89.06 91 LYS A O 1
ATOM 703 N N . ALA A 1 92 ? 16.078 -0.932 -19.289 1.00 85.00 92 ALA A N 1
ATOM 704 C CA . ALA A 1 92 ? 14.719 -1.364 -18.971 1.00 85.00 92 ALA A CA 1
ATOM 705 C C . ALA A 1 92 ? 14.692 -2.394 -17.827 1.00 85.00 92 ALA A C 1
ATOM 707 O O . ALA A 1 92 ? 13.858 -2.288 -16.930 1.00 85.00 92 ALA A O 1
ATOM 708 N N . ALA A 1 93 ? 15.634 -3.343 -17.817 1.00 82.75 93 ALA A N 1
ATOM 709 C CA . ALA A 1 93 ? 15.764 -4.317 -16.735 1.00 82.75 93 ALA A CA 1
ATOM 710 C C . ALA A 1 93 ? 16.133 -3.660 -15.391 1.00 82.75 93 ALA A C 1
ATOM 712 O O . ALA A 1 93 ? 15.524 -3.975 -14.368 1.00 82.75 93 ALA A O 1
ATOM 713 N N . PHE A 1 94 ? 17.086 -2.721 -15.386 1.00 86.88 94 PHE A N 1
ATOM 714 C CA . PHE A 1 94 ? 17.440 -1.969 -14.178 1.00 86.88 94 PHE A CA 1
ATOM 715 C C . PHE A 1 94 ? 16.307 -1.050 -13.718 1.00 86.88 94 PHE A C 1
ATOM 717 O O . PHE A 1 94 ? 16.078 -0.957 -12.518 1.00 86.88 94 PHE A O 1
ATOM 724 N N . ASP A 1 95 ? 15.579 -0.408 -14.635 1.00 85.00 95 ASP A N 1
ATOM 725 C CA . ASP A 1 95 ? 14.432 0.451 -14.315 1.00 85.00 95 ASP A CA 1
ATOM 726 C C . ASP A 1 95 ? 13.387 -0.358 -13.536 1.00 85.00 95 ASP A C 1
ATOM 728 O O . ASP A 1 95 ? 12.968 0.056 -12.458 1.00 85.00 95 ASP A O 1
ATOM 732 N N . ALA A 1 96 ? 13.040 -1.550 -14.037 1.00 79.81 96 ALA A N 1
ATOM 733 C CA . ALA A 1 96 ? 12.081 -2.445 -13.393 1.00 79.81 96 ALA A CA 1
ATOM 734 C C . ALA A 1 96 ? 12.558 -2.932 -12.013 1.00 79.81 96 ALA A C 1
ATOM 736 O O . ALA A 1 96 ? 11.777 -2.955 -11.062 1.00 79.81 96 ALA A O 1
ATOM 737 N N . ALA A 1 97 ? 13.839 -3.290 -11.875 1.00 82.06 97 ALA A N 1
ATOM 738 C CA . ALA A 1 97 ? 14.409 -3.693 -10.587 1.00 82.06 97 ALA A CA 1
ATOM 739 C C . ALA A 1 97 ? 14.430 -2.533 -9.574 1.00 82.06 97 ALA A C 1
ATOM 741 O O . ALA A 1 97 ? 14.146 -2.721 -8.392 1.00 82.06 97 ALA A O 1
ATOM 742 N N . CYS A 1 98 ? 14.731 -1.322 -10.039 1.00 85.88 98 CYS A N 1
ATOM 743 C CA . CYS A 1 98 ? 14.788 -0.123 -9.213 1.00 85.88 98 CYS A CA 1
ATOM 744 C C . CYS A 1 98 ? 13.411 0.381 -8.773 1.00 85.88 98 CYS A C 1
ATOM 746 O O . CYS A 1 98 ? 13.299 0.958 -7.691 1.00 85.88 98 CYS A O 1
ATOM 748 N N . ASP A 1 99 ? 12.353 0.122 -9.544 1.00 83.88 99 ASP A N 1
ATOM 749 C CA . ASP A 1 99 ? 10.985 0.422 -9.110 1.00 83.88 99 ASP A CA 1
ATOM 750 C C . ASP A 1 99 ? 10.609 -0.350 -7.842 1.00 83.88 99 ASP A C 1
ATOM 752 O O . ASP A 1 99 ? 9.967 0.209 -6.956 1.00 83.88 99 ASP A O 1
ATOM 756 N N . ILE A 1 100 ? 11.053 -1.606 -7.708 1.00 83.56 100 ILE A N 1
ATOM 757 C CA . ILE A 1 100 ? 10.815 -2.410 -6.498 1.00 83.56 100 ILE A CA 1
ATOM 758 C C . ILE A 1 100 ? 11.414 -1.711 -5.275 1.00 83.56 100 ILE A C 1
ATOM 760 O O . ILE A 1 100 ? 10.770 -1.646 -4.231 1.00 83.56 100 ILE A O 1
ATOM 764 N N . VAL A 1 101 ? 12.629 -1.166 -5.397 1.00 84.19 101 VAL A N 1
ATOM 765 C CA . VAL A 1 101 ? 13.285 -0.415 -4.313 1.00 84.19 101 VAL A CA 1
ATOM 766 C C . VAL A 1 101 ? 12.459 0.814 -3.940 1.00 84.19 101 VAL A C 1
ATOM 768 O O . VAL A 1 101 ? 12.264 1.075 -2.757 1.00 84.19 101 VAL A O 1
ATOM 771 N N . LYS A 1 102 ? 11.919 1.537 -4.929 1.00 85.38 102 LYS A N 1
ATOM 772 C CA . LYS A 1 102 ? 11.059 2.702 -4.679 1.00 85.38 102 LYS A CA 1
ATOM 773 C C . LYS A 1 102 ? 9.764 2.307 -3.970 1.00 85.38 102 LYS A C 1
ATOM 775 O O . LYS A 1 102 ? 9.427 2.926 -2.972 1.00 85.38 102 LYS A O 1
ATOM 780 N N . TYR A 1 103 ? 9.077 1.252 -4.404 1.00 88.69 103 TYR A N 1
ATOM 781 C CA . TYR A 1 103 ? 7.856 0.779 -3.736 1.00 88.69 103 TYR A CA 1
ATOM 782 C C . TYR A 1 103 ? 8.101 0.170 -2.351 1.00 88.69 103 TYR A C 1
ATOM 784 O O . TYR A 1 103 ? 7.148 -0.003 -1.597 1.00 88.69 103 TYR A O 1
ATOM 792 N N . ARG A 1 104 ? 9.354 -0.143 -1.997 1.00 86.31 104 ARG A N 1
ATOM 793 C CA . ARG A 1 104 ? 9.736 -0.535 -0.635 1.00 86.31 104 ARG A CA 1
ATOM 794 C C . ARG A 1 104 ? 9.922 0.651 0.310 1.00 86.31 104 ARG A C 1
ATOM 796 O O . ARG A 1 104 ? 10.024 0.418 1.509 1.00 86.31 104 ARG A O 1
ATOM 803 N N . ASP A 1 105 ? 9.923 1.888 -0.180 1.00 86.75 105 ASP A N 1
ATOM 804 C CA . ASP A 1 105 ? 9.908 3.068 0.683 1.00 86.75 105 ASP A CA 1
ATOM 805 C C . ASP A 1 105 ? 8.667 3.068 1.586 1.00 86.75 105 ASP A C 1
ATOM 807 O O . ASP A 1 105 ? 7.536 2.990 1.106 1.00 86.75 105 ASP A O 1
ATOM 811 N N . THR A 1 106 ? 8.874 3.173 2.899 1.00 87.12 106 THR A N 1
ATOM 812 C CA . THR A 1 106 ? 7.803 3.060 3.896 1.00 87.12 106 THR A CA 1
ATOM 813 C C . THR A 1 106 ? 6.671 4.060 3.666 1.00 87.12 106 THR A C 1
ATOM 815 O O . THR A 1 106 ? 5.510 3.720 3.879 1.00 87.12 106 THR A O 1
ATOM 818 N N . GLN A 1 107 ? 6.970 5.280 3.214 1.00 89.12 107 GLN A N 1
ATOM 819 C CA . GLN A 1 107 ? 5.940 6.298 2.998 1.00 89.12 107 GLN A CA 1
ATOM 820 C C . GLN A 1 107 ? 5.078 5.962 1.778 1.00 89.12 107 GLN A C 1
ATOM 822 O O . GLN A 1 107 ? 3.851 6.071 1.844 1.00 89.12 107 GLN A O 1
ATOM 827 N N . LEU A 1 108 ? 5.691 5.464 0.700 1.00 91.88 108 LEU A N 1
ATOM 828 C CA . LEU A 1 108 ? 4.954 4.968 -0.465 1.00 91.88 108 LEU A CA 1
ATOM 829 C C . LEU A 1 108 ? 4.101 3.744 -0.113 1.00 91.88 108 LEU A C 1
ATOM 831 O O . LEU A 1 108 ? 2.949 3.665 -0.549 1.00 91.88 108 LEU A O 1
ATOM 835 N N . GLN A 1 109 ? 4.636 2.814 0.687 1.00 92.81 109 GLN A N 1
ATOM 836 C CA . GLN A 1 109 ? 3.885 1.645 1.159 1.00 92.81 109 GLN A CA 1
ATOM 837 C C . GLN A 1 109 ? 2.637 2.068 1.939 1.00 92.81 109 GLN A C 1
ATOM 839 O O . GLN A 1 109 ? 1.529 1.653 1.596 1.00 92.81 109 GLN A O 1
ATOM 844 N N . LEU A 1 110 ? 2.803 2.934 2.947 1.00 92.38 110 LEU A N 1
ATOM 845 C CA . LEU A 1 110 ? 1.701 3.444 3.769 1.00 92.38 110 LEU A CA 1
ATOM 846 C C . LEU A 1 110 ? 0.646 4.159 2.917 1.00 92.38 110 LEU A C 1
ATOM 848 O O . LEU A 1 110 ? -0.549 3.926 3.101 1.00 92.38 110 LEU A O 1
ATOM 852 N N . CYS A 1 111 ? 1.077 4.963 1.943 1.00 96.94 111 CYS A N 1
ATOM 853 C CA . CYS A 1 111 ? 0.184 5.647 1.010 1.00 96.94 111 CYS A CA 1
ATOM 854 C C . CYS A 1 111 ? -0.666 4.659 0.188 1.00 96.94 111 CYS A C 1
ATOM 856 O O . CYS A 1 111 ? -1.888 4.799 0.111 1.00 96.94 111 CYS A O 1
ATOM 858 N N . ILE A 1 112 ? -0.053 3.622 -0.397 1.00 96.94 112 ILE A N 1
ATOM 859 C CA . ILE A 1 112 ? -0.771 2.628 -1.214 1.00 96.94 112 ILE A CA 1
ATOM 860 C C . ILE A 1 112 ? -1.709 1.765 -0.360 1.00 96.94 112 ILE A C 1
ATOM 862 O O . ILE A 1 112 ? -2.862 1.549 -0.743 1.00 96.94 112 ILE A O 1
ATOM 866 N N . VAL A 1 113 ? -1.246 1.281 0.797 1.00 96.25 113 VAL A N 1
ATOM 867 C CA . VAL A 1 113 ? -2.085 0.512 1.734 1.00 96.25 113 VAL A CA 1
ATOM 868 C C . VAL A 1 113 ? -3.285 1.355 2.168 1.00 96.25 113 VAL A C 1
ATOM 870 O O . VAL A 1 113 ? -4.424 0.886 2.117 1.00 96.25 113 VAL A O 1
ATOM 873 N N . GLY A 1 114 ? -3.056 2.622 2.520 1.00 95.38 114 GLY A N 1
ATOM 874 C CA . GLY A 1 114 ? -4.108 3.569 2.876 1.00 95.38 114 GLY A CA 1
ATOM 875 C C . GLY A 1 114 ? -5.129 3.779 1.754 1.00 95.38 114 GLY A C 1
ATOM 876 O O . GLY A 1 114 ? -6.336 3.757 2.019 1.00 95.38 114 GLY A O 1
ATOM 877 N N . PHE A 1 115 ? -4.674 3.910 0.503 1.00 97.31 115 PHE A N 1
ATOM 878 C CA . PHE A 1 115 ? -5.560 4.026 -0.657 1.00 97.31 115 PHE A CA 1
ATOM 879 C C . PHE A 1 115 ? -6.482 2.808 -0.765 1.00 97.31 115 PHE A C 1
ATOM 881 O O . PHE A 1 115 ? -7.701 2.958 -0.855 1.00 97.31 115 PHE A O 1
ATOM 888 N N . PHE A 1 116 ? -5.935 1.592 -0.687 1.00 97.19 116 PHE A N 1
ATOM 889 C CA . PHE A 1 116 ? -6.753 0.380 -0.756 1.00 97.19 116 PHE A CA 1
ATOM 890 C C . PHE A 1 116 ? -7.746 0.272 0.399 1.00 97.19 116 PHE A C 1
ATOM 892 O O . PHE A 1 116 ? -8.899 -0.088 0.164 1.00 97.19 116 PHE A O 1
ATOM 899 N N . LYS A 1 117 ? -7.349 0.632 1.626 1.00 93.75 117 LYS A N 1
ATOM 900 C CA . LYS A 1 117 ? -8.274 0.687 2.771 1.00 93.75 117 LYS A CA 1
ATOM 901 C C . LYS A 1 117 ? -9.429 1.641 2.495 1.00 93.75 117 LYS A C 1
ATOM 903 O O . LYS A 1 117 ? -10.580 1.280 2.725 1.00 93.75 117 LYS A O 1
ATOM 908 N N . LYS A 1 118 ? -9.149 2.824 1.938 1.00 92.81 118 LYS A N 1
ATOM 909 C CA . LYS A 1 118 ? -10.185 3.790 1.549 1.00 92.81 118 LYS A CA 1
ATOM 910 C C . LYS A 1 118 ? -11.145 3.209 0.510 1.00 92.81 118 LYS A C 1
ATOM 912 O O . LYS A 1 118 ? -12.350 3.407 0.643 1.00 92.81 118 LYS A O 1
ATOM 917 N N . VAL A 1 119 ? -10.637 2.461 -0.472 1.00 95.00 119 VAL A N 1
ATOM 918 C CA . VAL A 1 119 ? -11.464 1.780 -1.483 1.00 95.00 119 VAL A CA 1
ATOM 919 C C . VAL A 1 119 ? -12.341 0.689 -0.859 1.00 95.00 119 VAL A C 1
ATOM 921 O O . VAL A 1 119 ? -13.535 0.643 -1.152 1.00 95.00 119 VAL A O 1
ATOM 924 N N . TYR A 1 120 ? -11.800 -0.160 0.021 1.00 92.19 120 TYR A N 1
ATOM 925 C CA . TYR A 1 120 ? -12.599 -1.174 0.725 1.00 92.19 120 TYR A CA 1
ATOM 926 C C . TYR A 1 120 ? -13.697 -0.536 1.582 1.00 92.19 120 TYR A C 1
ATOM 928 O O . TYR A 1 120 ? -14.865 -0.886 1.432 1.00 92.19 120 TYR A O 1
ATOM 936 N N . LEU A 1 121 ? -13.339 0.456 2.401 1.00 88.00 121 LEU A N 1
ATOM 937 C CA . LEU A 1 121 ? -14.278 1.204 3.239 1.00 88.00 121 LEU A CA 1
ATOM 938 C C . LEU A 1 121 ? -15.384 1.861 2.410 1.00 88.00 121 LEU A C 1
ATOM 940 O O . LEU A 1 121 ? -16.561 1.797 2.759 1.00 88.00 121 LEU A O 1
ATOM 944 N N . ALA A 1 122 ? -15.026 2.473 1.281 1.00 90.19 122 ALA A N 1
ATOM 945 C CA . ALA A 1 122 ? -15.996 3.094 0.396 1.00 90.19 122 ALA A CA 1
ATOM 946 C C . ALA A 1 122 ? -17.017 2.085 -0.141 1.00 90.19 122 ALA A C 1
ATOM 948 O O . ALA A 1 122 ? -18.181 2.449 -0.259 1.00 90.19 122 ALA A O 1
ATOM 949 N N . LYS A 1 123 ? -16.641 0.829 -0.423 1.00 85.00 123 LYS A N 1
ATOM 950 C CA . LYS A 1 123 ? -17.598 -0.201 -0.872 1.00 85.00 123 LYS A CA 1
ATOM 951 C C . LYS A 1 123 ? -18.654 -0.545 0.188 1.00 85.00 123 LYS A C 1
ATOM 953 O O . LYS A 1 123 ? -19.750 -0.956 -0.184 1.00 85.00 123 LYS A O 1
ATOM 958 N N . GLU A 1 124 ? -18.349 -0.359 1.470 1.00 80.50 124 GLU A N 1
ATOM 959 C CA . GLU A 1 124 ? -19.238 -0.686 2.595 1.00 80.50 124 GLU A CA 1
ATOM 960 C C . GLU A 1 124 ? -20.149 0.478 3.006 1.00 80.50 124 GLU A C 1
ATOM 962 O O . GLU A 1 124 ? -21.268 0.264 3.474 1.00 80.50 124 GLU A O 1
ATOM 967 N N . MET A 1 125 ? -19.697 1.722 2.828 1.00 79.19 125 MET A N 1
ATOM 968 C CA . MET A 1 125 ? -20.496 2.903 3.168 1.00 79.19 125 MET A CA 1
ATOM 969 C C . MET A 1 125 ? -21.686 3.061 2.220 1.00 79.19 125 MET A C 1
ATOM 971 O O . MET A 1 125 ? -21.629 2.654 1.066 1.00 79.19 125 MET A O 1
ATOM 975 N N . ASN A 1 126 ? -22.754 3.736 2.652 1.00 74.38 126 ASN A N 1
ATOM 976 C CA . ASN A 1 126 ? -23.878 4.100 1.772 1.00 74.38 126 ASN A CA 1
ATOM 977 C C . ASN A 1 126 ? -23.657 5.429 1.023 1.00 74.38 126 ASN A C 1
ATOM 979 O O . ASN A 1 126 ? -24.366 5.717 0.063 1.00 74.38 126 ASN A O 1
ATOM 983 N N . GLU A 1 127 ? -22.648 6.212 1.403 1.00 78.06 127 GLU A N 1
ATOM 984 C CA . GLU A 1 127 ? -22.363 7.529 0.822 1.00 78.06 127 GLU A CA 1
ATOM 985 C C . GLU A 1 127 ? -21.751 7.443 -0.581 1.00 78.06 127 GLU A C 1
ATOM 987 O O . GLU A 1 127 ? -20.990 6.524 -0.895 1.00 78.06 127 GLU A O 1
ATOM 992 N N . THR A 1 128 ? -22.083 8.399 -1.446 1.00 81.06 128 THR A N 1
ATOM 993 C CA . THR A 1 128 ? -21.498 8.506 -2.787 1.00 81.06 128 THR A CA 1
ATOM 994 C C . THR A 1 128 ? -20.032 8.917 -2.671 1.00 81.06 128 THR A C 1
ATOM 996 O O . THR A 1 128 ? -19.718 9.913 -2.024 1.00 81.06 128 THR A O 1
ATOM 999 N N . SER A 1 129 ? -19.121 8.173 -3.297 1.00 87.25 129 SER A N 1
ATOM 1000 C CA . SER A 1 129 ? -17.702 8.535 -3.349 1.00 87.25 129 SER A CA 1
ATOM 1001 C C . SER A 1 129 ? -17.081 8.062 -4.656 1.00 87.25 129 SER A C 1
ATOM 1003 O O . SER A 1 129 ? -17.474 7.020 -5.179 1.00 87.25 129 SER A O 1
ATOM 1005 N N . CYS A 1 130 ? -16.065 8.779 -5.143 1.00 91.62 130 CYS A N 1
ATOM 1006 C CA . CYS A 1 130 ? -15.376 8.411 -6.383 1.00 91.62 130 CYS A CA 1
ATOM 1007 C C . CYS A 1 130 ? -14.722 7.020 -6.313 1.00 91.62 130 CYS A C 1
ATOM 1009 O O . CYS A 1 130 ? -14.550 6.362 -7.334 1.00 91.62 130 CYS A O 1
ATOM 1011 N N . PHE A 1 131 ? -14.408 6.535 -5.107 1.00 92.38 131 PHE A N 1
ATOM 1012 C CA . PHE A 1 131 ? -13.869 5.192 -4.883 1.00 92.38 131 PHE A CA 1
ATOM 1013 C C . PHE A 1 131 ? -14.883 4.071 -5.171 1.00 92.38 131 PHE A C 1
ATOM 1015 O O . PHE A 1 131 ? -14.481 2.918 -5.301 1.00 92.38 131 PHE A O 1
ATOM 1022 N N . LYS A 1 132 ? -16.183 4.390 -5.262 1.00 90.44 132 LYS A N 1
ATOM 1023 C CA . LYS A 1 132 ? -17.233 3.463 -5.713 1.00 90.44 132 LYS A CA 1
ATOM 1024 C C . LYS A 1 132 ? -17.477 3.521 -7.215 1.00 90.44 132 LYS A C 1
ATOM 1026 O O . LYS A 1 132 ? -17.929 2.532 -7.785 1.00 90.44 132 LYS A O 1
ATOM 1031 N N . ASP A 1 133 ? -17.214 4.672 -7.829 1.00 91.88 133 ASP A N 1
ATOM 1032 C CA . ASP A 1 133 ? -17.498 4.909 -9.246 1.00 91.88 133 ASP A CA 1
ATOM 1033 C C . ASP A 1 133 ? -16.556 4.108 -10.160 1.00 91.88 133 ASP A C 1
ATOM 1035 O O . ASP A 1 133 ? -16.897 3.821 -11.307 1.00 91.88 133 ASP A O 1
ATOM 1039 N N . TYR A 1 134 ? -15.390 3.707 -9.639 1.00 94.94 134 TYR A N 1
ATOM 1040 C CA . TYR A 1 134 ? -14.375 2.937 -10.356 1.00 94.94 134 TYR A CA 1
ATOM 1041 C C . TYR A 1 134 ? -13.936 1.714 -9.545 1.00 94.94 134 TYR A C 1
ATOM 1043 O O . TYR A 1 134 ? -13.593 1.827 -8.367 1.00 94.94 134 TYR A O 1
ATOM 1051 N N . ASP A 1 135 ? -13.890 0.536 -10.174 1.00 94.00 135 ASP A N 1
ATOM 1052 C CA . ASP A 1 135 ? -13.483 -0.698 -9.492 1.00 94.00 135 ASP A CA 1
ATOM 1053 C C . ASP A 1 135 ? -11.958 -0.894 -9.503 1.00 94.00 135 ASP A C 1
ATOM 1055 O O . ASP A 1 135 ? -11.406 -1.704 -10.246 1.00 94.00 135 ASP A O 1
ATOM 1059 N N . PHE A 1 136 ? -11.253 -0.155 -8.642 1.00 96.19 136 PHE A N 1
ATOM 1060 C CA . PHE A 1 136 ? -9.791 -0.260 -8.486 1.00 96.19 136 PHE A CA 1
ATOM 1061 C C . PHE A 1 136 ? -9.304 -1.650 -8.013 1.00 96.19 136 PHE A C 1
ATOM 1063 O O . PHE A 1 136 ? -8.104 -1.943 -8.064 1.00 96.19 136 PHE A O 1
ATOM 1070 N N . LEU A 1 137 ? -10.223 -2.503 -7.539 1.00 94.75 137 LEU A N 1
ATOM 1071 C CA . LEU A 1 137 ? -9.955 -3.854 -7.032 1.00 94.75 137 LEU A CA 1
ATOM 1072 C C . LEU A 1 137 ? -10.361 -4.957 -8.023 1.00 94.75 137 LEU A C 1
ATOM 1074 O O . LEU A 1 137 ? -10.370 -6.132 -7.647 1.00 94.75 137 LEU A O 1
ATOM 1078 N N . GLU A 1 138 ? -10.727 -4.591 -9.251 1.00 95.50 138 GLU A N 1
ATOM 1079 C CA . GLU A 1 138 ? -11.063 -5.537 -10.312 1.00 95.50 138 GLU A CA 1
ATOM 1080 C C . GLU A 1 138 ? -9.903 -6.514 -10.566 1.00 95.50 138 GLU A C 1
ATOM 1082 O O . GLU A 1 138 ? -8.727 -6.150 -10.519 1.00 95.50 138 GLU A O 1
ATOM 1087 N N . LYS A 1 139 ? -10.248 -7.781 -10.800 1.00 93.62 139 LYS A N 1
ATOM 1088 C CA . LYS A 1 139 ? -9.298 -8.875 -11.032 1.00 93.62 139 LYS A CA 1
ATOM 1089 C C . LYS A 1 139 ? -8.876 -8.961 -12.491 1.00 93.62 139 LYS A C 1
ATOM 1091 O O . LYS A 1 139 ? -7.755 -9.370 -12.769 1.00 93.62 139 LYS A O 1
ATOM 1096 N N . ASP A 1 140 ? -9.773 -8.616 -13.411 1.00 95.94 140 ASP A N 1
ATOM 1097 C CA . ASP A 1 140 ? -9.428 -8.520 -14.826 1.00 95.94 140 ASP A CA 1
ATOM 1098 C C . ASP A 1 140 ? -8.516 -7.310 -15.055 1.00 95.94 140 ASP A C 1
ATOM 1100 O O . ASP A 1 140 ? -8.917 -6.164 -14.853 1.00 95.94 140 ASP A O 1
ATOM 1104 N N . MET A 1 141 ? -7.286 -7.558 -15.497 1.00 94.94 141 MET A N 1
ATOM 1105 C CA . MET A 1 141 ? -6.276 -6.510 -15.636 1.00 94.94 141 MET A CA 1
ATOM 1106 C C . MET A 1 141 ? -6.641 -5.418 -16.643 1.00 94.94 141 MET A C 1
ATOM 1108 O O . MET A 1 141 ? -6.278 -4.259 -16.443 1.00 94.94 141 MET A O 1
ATOM 1112 N N . THR A 1 142 ? -7.399 -5.747 -17.690 1.00 97.00 142 THR A N 1
ATOM 1113 C CA . THR A 1 142 ? -7.824 -4.754 -18.686 1.00 97.00 142 THR A CA 1
ATOM 1114 C C . THR A 1 142 ? -8.829 -3.798 -18.059 1.00 97.00 142 THR A C 1
ATOM 1116 O O . THR A 1 142 ? -8.644 -2.583 -18.093 1.00 97.00 142 THR A O 1
ATOM 1119 N N . LYS A 1 143 ? -9.850 -4.341 -17.395 1.00 97.94 143 LYS A N 1
ATOM 1120 C CA . LYS A 1 143 ? -10.852 -3.531 -16.690 1.00 97.94 143 LYS A CA 1
ATOM 1121 C C . LYS A 1 143 ? -10.261 -2.775 -15.505 1.00 97.94 143 LYS A C 1
ATOM 1123 O O . LYS A 1 143 ? -10.638 -1.633 -15.254 1.00 97.94 143 LYS A O 1
ATOM 1128 N N . ARG A 1 144 ? -9.305 -3.378 -14.794 1.00 97.25 144 ARG A N 1
ATOM 1129 C CA . ARG A 1 144 ? -8.565 -2.704 -13.724 1.00 97.25 144 ARG A CA 1
ATOM 1130 C C . ARG A 1 144 ? -7.794 -1.511 -14.281 1.00 97.25 144 ARG A C 1
ATOM 1132 O O . ARG A 1 144 ? -7.865 -0.430 -13.705 1.00 97.25 144 ARG A O 1
ATOM 1139 N N . SER A 1 145 ? -7.121 -1.673 -15.422 1.00 98.00 145 SER A N 1
ATOM 1140 C CA . SER A 1 145 ? -6.452 -0.564 -16.111 1.00 98.00 145 SER A CA 1
ATOM 1141 C C . SER A 1 145 ? -7.439 0.545 -16.455 1.00 98.00 145 SER A C 1
ATOM 1143 O O . SER A 1 145 ? -7.160 1.702 -16.160 1.00 98.00 145 SER A O 1
ATOM 1145 N N . GLU A 1 146 ? -8.607 0.214 -17.010 1.00 98.12 146 GLU A N 1
ATOM 1146 C CA . GLU A 1 146 ? -9.660 1.194 -17.307 1.00 98.12 146 GLU A CA 1
ATOM 1147 C C . GLU A 1 146 ? -10.145 1.926 -16.047 1.00 98.12 146 GLU A C 1
ATOM 1149 O O . GLU A 1 146 ? -10.314 3.146 -16.072 1.00 98.12 146 GLU A O 1
ATOM 1154 N N . ALA A 1 147 ? -10.330 1.212 -14.932 1.00 97.88 147 ALA A N 1
ATOM 1155 C CA . ALA A 1 147 ? -10.732 1.800 -13.656 1.00 97.88 147 ALA A CA 1
ATOM 1156 C C . ALA A 1 147 ? -9.696 2.804 -13.137 1.00 97.88 147 ALA A C 1
ATOM 1158 O O . ALA A 1 147 ? -10.067 3.905 -12.737 1.00 97.88 147 ALA A O 1
ATOM 1159 N N . TYR A 1 148 ? -8.401 2.475 -13.197 1.00 98.06 148 TYR A N 1
ATOM 1160 C CA . TYR A 1 148 ? -7.345 3.421 -12.836 1.00 98.06 148 TYR A CA 1
ATOM 1161 C C . TYR A 1 148 ? -7.283 4.599 -13.813 1.00 98.06 148 TYR A C 1
ATOM 1163 O O . TYR A 1 148 ? -7.284 5.745 -13.376 1.00 98.06 148 TYR A O 1
ATOM 1171 N N . THR A 1 149 ? -7.314 4.362 -15.124 1.00 98.19 149 THR A N 1
ATOM 1172 C CA . THR A 1 149 ? -7.277 5.437 -16.127 1.00 98.19 149 THR A CA 1
ATOM 1173 C C . THR A 1 149 ? -8.431 6.427 -15.952 1.00 98.19 149 THR A C 1
ATOM 1175 O O . THR A 1 149 ? -8.197 7.635 -15.892 1.00 98.19 149 THR A O 1
ATOM 1178 N N . ASN A 1 150 ? -9.665 5.938 -15.819 1.00 97.88 150 ASN A N 1
ATOM 1179 C CA . ASN A 1 150 ? -10.846 6.789 -15.653 1.00 97.88 150 ASN A CA 1
ATOM 1180 C C . ASN A 1 150 ? -10.914 7.402 -14.244 1.00 97.88 150 ASN A C 1
ATOM 1182 O O . ASN A 1 150 ? -11.286 8.562 -14.077 1.00 97.88 150 ASN A O 1
ATOM 1186 N N . GLY A 1 151 ? -10.487 6.646 -13.234 1.00 97.50 151 GLY A N 1
ATOM 1187 C CA . GLY A 1 151 ? -10.426 7.050 -11.833 1.00 97.50 151 GLY A CA 1
ATOM 1188 C C . GLY A 1 151 ? -9.162 7.814 -11.436 1.00 97.50 151 GLY A C 1
ATOM 1189 O O . GLY A 1 151 ? -8.939 8.031 -10.244 1.00 97.50 151 GLY A O 1
ATOM 1190 N N . LYS A 1 152 ? -8.333 8.250 -12.395 1.00 98.19 152 LYS A N 1
ATOM 1191 C CA . LYS A 1 152 ? -7.030 8.887 -12.142 1.00 98.19 152 LYS A CA 1
ATOM 1192 C C . LYS A 1 152 ? -7.099 10.028 -11.142 1.00 98.19 152 LYS A C 1
ATOM 1194 O O . LYS A 1 152 ? -6.283 10.100 -10.226 1.00 98.19 152 LYS A O 1
ATOM 1199 N N . GLN A 1 153 ? -8.085 10.903 -11.307 1.00 97.62 153 GLN A N 1
ATOM 1200 C CA . GLN A 1 153 ? -8.253 12.052 -10.428 1.00 97.62 153 GLN A CA 1
ATOM 1201 C C . GLN A 1 153 ? -8.587 11.619 -8.991 1.00 97.62 153 GLN A C 1
ATOM 1203 O O . GLN A 1 153 ? -7.989 12.136 -8.059 1.00 97.62 153 GLN A O 1
ATOM 1208 N N . CYS A 1 154 ? -9.436 10.598 -8.819 1.00 97.19 154 CYS A N 1
ATOM 1209 C CA . CYS A 1 154 ? -9.793 10.048 -7.507 1.00 97.19 154 CYS A CA 1
ATOM 1210 C C . CYS A 1 154 ? -8.561 9.517 -6.750 1.00 97.19 154 CYS A C 1
ATOM 1212 O O . CYS A 1 154 ? -8.381 9.800 -5.567 1.00 97.19 154 CYS A O 1
ATOM 1214 N N . PHE A 1 155 ? -7.670 8.799 -7.444 1.00 98.06 155 PHE A N 1
ATOM 1215 C CA . PHE A 1 155 ? -6.408 8.343 -6.857 1.00 98.06 155 PHE A CA 1
ATOM 1216 C C . PHE A 1 155 ? -5.475 9.513 -6.515 1.00 98.06 155 PHE A C 1
ATOM 1218 O O . PHE A 1 155 ? -4.944 9.576 -5.4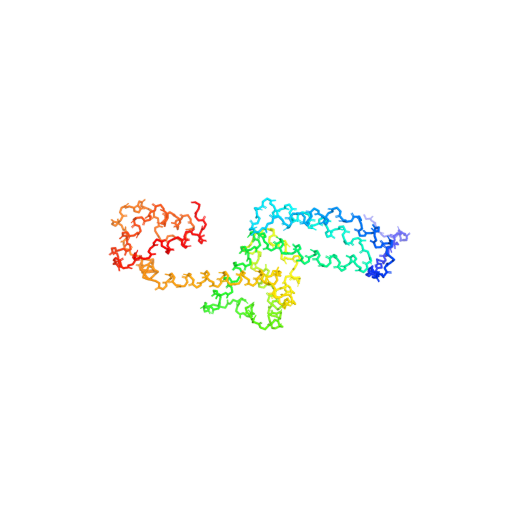10 1.00 98.06 155 PHE A O 1
ATOM 1225 N N . LEU A 1 156 ? -5.264 10.450 -7.445 1.00 98.25 156 LEU A N 1
ATOM 1226 C CA . LEU A 1 156 ? -4.333 11.561 -7.225 1.00 98.25 156 LEU A CA 1
ATOM 1227 C C . LEU A 1 156 ? -4.813 12.532 -6.141 1.00 98.25 156 LEU A C 1
ATOM 1229 O O . LEU A 1 156 ? -3.977 13.099 -5.441 1.00 98.25 156 LEU A O 1
ATOM 1233 N N . ASP A 1 157 ? -6.121 12.718 -5.982 1.00 97.75 157 ASP A N 1
ATOM 1234 C CA . ASP A 1 157 ? -6.678 13.531 -4.900 1.00 97.75 157 ASP A CA 1
ATOM 1235 C C . ASP A 1 157 ? -6.493 12.843 -3.549 1.00 97.75 157 ASP A C 1
ATOM 1237 O O . ASP A 1 157 ? -5.984 13.475 -2.625 1.00 97.75 157 ASP A O 1
ATOM 1241 N N . TYR A 1 158 ? -6.734 11.528 -3.462 1.00 97.56 158 TYR A N 1
ATOM 1242 C CA . TYR A 1 158 ? -6.378 10.758 -2.267 1.00 97.56 158 TYR A CA 1
ATOM 1243 C C . TYR A 1 158 ? -4.900 10.940 -1.894 1.00 97.56 158 TYR A C 1
ATOM 1245 O O . TYR A 1 158 ? -4.587 11.251 -0.746 1.00 97.56 158 TYR A O 1
ATOM 1253 N N . VAL A 1 159 ? -3.994 10.783 -2.867 1.00 97.94 159 VAL A N 1
ATOM 1254 C CA . VAL A 1 159 ? -2.549 10.918 -2.633 1.00 97.94 159 VAL A CA 1
ATOM 1255 C C . VAL A 1 159 ? -2.199 12.309 -2.100 1.00 97.94 159 VAL A C 1
ATOM 1257 O O . VAL A 1 159 ? -1.424 12.418 -1.156 1.00 97.94 159 VAL A O 1
ATOM 1260 N N . LYS A 1 160 ? -2.776 13.374 -2.666 1.00 97.69 160 LYS A N 1
ATOM 1261 C CA . LYS A 1 160 ? -2.533 14.754 -2.210 1.00 97.69 160 LYS A CA 1
ATOM 1262 C C . LYS A 1 160 ? -3.059 15.025 -0.806 1.00 97.69 160 LYS A C 1
ATOM 1264 O O . LYS A 1 160 ? -2.459 15.813 -0.085 1.00 97.69 160 LYS A O 1
ATOM 1269 N N . GLU A 1 161 ? -4.189 14.429 -0.448 1.00 95.81 161 GLU A N 1
ATOM 1270 C CA . GLU A 1 161 ? -4.860 14.681 0.828 1.00 95.81 161 GLU A CA 1
ATOM 1271 C C . GLU A 1 161 ? -4.310 13.824 1.970 1.00 95.81 161 GLU A C 1
ATOM 1273 O O . GLU A 1 161 ? -4.345 14.246 3.123 1.00 95.81 161 GLU A O 1
ATOM 1278 N N . SER A 1 162 ? -3.838 12.613 1.661 1.00 93.38 162 SER A N 1
ATOM 1279 C CA . SER A 1 162 ? -3.583 11.569 2.663 1.00 93.38 162 SER A CA 1
ATOM 1280 C C . SER A 1 162 ? -2.140 11.068 2.708 1.00 93.38 162 SER A C 1
ATOM 1282 O O . SER A 1 162 ? -1.809 10.308 3.615 1.00 93.38 162 SER A O 1
ATOM 1284 N N . CYS A 1 163 ? -1.281 11.454 1.760 1.00 96.38 163 CYS A N 1
ATOM 1285 C CA . CYS A 1 163 ? 0.102 10.981 1.696 1.00 96.38 163 CYS A CA 1
ATOM 1286 C C . CYS A 1 163 ? 1.118 12.111 1.899 1.00 96.38 163 CYS A C 1
ATOM 1288 O O . CYS A 1 163 ? 0.802 13.296 1.808 1.00 96.38 163 CYS A O 1
ATOM 1290 N N . ASN A 1 164 ? 2.366 11.738 2.185 1.00 94.94 164 ASN A N 1
ATOM 1291 C CA . ASN A 1 164 ? 3.452 12.693 2.379 1.00 94.94 164 ASN A CA 1
ATOM 1292 C C . ASN A 1 164 ? 3.977 13.269 1.044 1.00 94.94 164 ASN A C 1
ATOM 1294 O O . ASN A 1 164 ? 3.713 12.735 -0.035 1.00 94.94 164 ASN A O 1
ATOM 1298 N N . GLU A 1 165 ? 4.786 14.332 1.118 1.00 94.94 165 GLU A N 1
ATOM 1299 C CA . GLU A 1 165 ? 5.302 15.046 -0.063 1.00 94.94 165 GLU A CA 1
ATOM 1300 C C . GLU A 1 165 ? 6.059 14.144 -1.052 1.00 94.94 165 GLU A C 1
ATOM 1302 O O . GLU A 1 165 ? 5.850 14.264 -2.260 1.00 94.94 165 GLU A O 1
ATOM 1307 N N . SER A 1 166 ? 6.879 13.198 -0.568 1.00 90.25 166 SER A N 1
ATOM 1308 C CA . SER A 1 166 ? 7.627 12.291 -1.453 1.00 90.25 166 SER A CA 1
ATOM 1309 C C . SER A 1 166 ? 6.704 11.357 -2.239 1.00 90.25 166 SER A C 1
ATOM 1311 O O . SER A 1 166 ? 6.914 11.144 -3.435 1.00 90.25 166 SER A O 1
ATOM 1313 N N . SER A 1 167 ? 5.643 10.848 -1.605 1.00 94.44 167 SER A N 1
ATOM 1314 C CA . SER A 1 167 ? 4.619 10.044 -2.279 1.00 94.44 167 SER A CA 1
ATOM 1315 C C . SER A 1 167 ? 3.845 10.876 -3.301 1.00 94.44 167 SER A C 1
ATOM 1317 O O . SER A 1 167 ? 3.614 10.414 -4.421 1.00 94.44 167 SER A O 1
ATOM 1319 N N . ILE A 1 168 ? 3.489 12.119 -2.955 1.00 97.06 168 ILE A N 1
ATOM 1320 C CA . ILE A 1 168 ? 2.800 13.045 -3.865 1.00 97.06 168 ILE A CA 1
ATOM 1321 C C . ILE A 1 168 ? 3.637 13.282 -5.121 1.00 97.06 168 ILE A C 1
ATOM 1323 O O . ILE A 1 168 ? 3.118 13.135 -6.233 1.00 97.06 168 ILE A O 1
ATOM 1327 N N . GLU A 1 169 ? 4.921 13.615 -4.969 1.00 95.31 169 GLU A N 1
ATOM 1328 C CA . GLU A 1 169 ? 5.826 13.830 -6.100 1.00 95.31 169 GLU A CA 1
ATOM 1329 C C . GLU A 1 169 ? 5.948 12.564 -6.956 1.00 95.31 169 GLU A C 1
ATOM 1331 O O . GLU A 1 169 ? 5.772 12.616 -8.181 1.00 95.31 169 GLU A O 1
ATOM 1336 N N . PHE A 1 170 ? 6.196 11.417 -6.318 1.00 93.31 170 PHE A N 1
ATOM 1337 C CA . PHE A 1 170 ? 6.400 10.151 -7.011 1.00 93.31 170 PHE A CA 1
ATOM 1338 C C . PHE A 1 170 ? 5.180 9.747 -7.840 1.00 93.31 170 PHE A C 1
ATOM 1340 O O . PHE A 1 170 ? 5.313 9.531 -9.048 1.00 93.31 170 PHE A O 1
ATOM 1347 N N . PHE A 1 171 ? 3.993 9.666 -7.234 1.00 96.00 171 PHE A N 1
ATOM 1348 C CA . PHE A 1 171 ? 2.792 9.216 -7.938 1.00 96.00 171 PHE A CA 1
ATOM 1349 C C . PHE A 1 171 ? 2.315 10.226 -8.976 1.00 96.00 171 PHE A C 1
ATOM 1351 O O . PHE A 1 171 ? 1.877 9.818 -10.049 1.00 96.00 171 PHE A O 1
ATOM 1358 N N . SER A 1 172 ? 2.454 11.531 -8.721 1.00 96.12 172 SER A N 1
ATOM 1359 C CA . SER A 1 172 ? 2.084 12.556 -9.707 1.00 96.12 172 SER A CA 1
ATOM 1360 C C . SER A 1 172 ? 2.942 12.461 -10.969 1.00 96.12 172 SER A C 1
ATOM 1362 O O . SER A 1 172 ? 2.429 12.587 -12.081 1.00 96.12 172 SER A O 1
ATOM 1364 N N . LYS A 1 173 ? 4.246 12.207 -10.811 1.00 94.88 173 LYS A N 1
ATOM 1365 C CA . LYS A 1 173 ? 5.195 12.098 -11.926 1.00 94.88 173 LYS A CA 1
ATOM 1366 C C . LYS A 1 173 ? 5.122 10.751 -12.645 1.00 94.88 173 LYS A C 1
ATOM 1368 O O . LYS A 1 173 ? 5.314 10.704 -13.857 1.00 94.88 173 LYS A O 1
ATOM 1373 N N . ASN A 1 174 ? 4.855 9.668 -11.915 1.00 93.69 174 ASN A N 1
ATOM 1374 C CA . ASN A 1 174 ? 4.962 8.296 -12.419 1.00 93.69 174 ASN A CA 1
ATOM 1375 C C . ASN A 1 174 ? 3.610 7.584 -12.568 1.00 93.69 174 ASN A C 1
ATOM 1377 O O . ASN A 1 174 ? 3.591 6.366 -12.720 1.00 93.69 174 ASN A O 1
ATOM 1381 N N . TYR A 1 175 ? 2.489 8.314 -12.549 1.00 97.44 175 TYR A N 1
ATOM 1382 C CA . TYR A 1 175 ? 1.146 7.726 -12.526 1.00 97.44 175 TYR A CA 1
ATOM 1383 C C . TYR A 1 175 ? 0.919 6.661 -13.607 1.00 97.44 175 TYR A C 1
ATOM 1385 O O . TYR A 1 175 ? 0.521 5.547 -13.295 1.00 97.44 175 TYR A O 1
ATOM 1393 N N . GLU A 1 176 ? 1.231 6.963 -14.870 1.00 97.38 176 GLU A N 1
ATOM 1394 C CA . GLU A 1 176 ? 1.010 6.012 -15.972 1.00 97.38 176 GLU A CA 1
ATOM 1395 C C . GLU A 1 176 ? 1.855 4.738 -15.816 1.00 97.38 176 GLU A C 1
ATOM 1397 O O . GLU A 1 176 ? 1.393 3.634 -16.097 1.00 97.38 176 GLU A O 1
ATOM 1402 N N . LYS A 1 177 ? 3.088 4.879 -15.306 1.00 94.12 177 LYS A N 1
ATOM 1403 C CA . LYS A 1 177 ? 3.966 3.743 -14.996 1.00 94.12 177 LYS A CA 1
ATOM 1404 C C . LYS A 1 177 ? 3.398 2.924 -13.837 1.00 94.12 177 LYS A C 1
ATOM 1406 O O . LYS A 1 177 ? 3.405 1.699 -13.908 1.00 94.12 177 LYS A O 1
ATOM 1411 N N . PHE A 1 178 ? 2.877 3.581 -12.801 1.00 96.12 178 PHE A N 1
ATOM 1412 C CA . PHE A 1 178 ? 2.190 2.928 -11.686 1.00 96.12 178 PHE A CA 1
ATOM 1413 C C . PHE A 1 178 ? 0.971 2.127 -12.162 1.00 96.12 178 PHE A C 1
ATOM 1415 O O . PHE A 1 178 ? 0.881 0.946 -11.834 1.00 96.12 178 PHE A O 1
ATOM 1422 N N . VAL A 1 179 ? 0.101 2.716 -12.993 1.00 97.69 179 VAL A N 1
ATOM 1423 C CA . VAL A 1 179 ? -1.061 2.017 -13.572 1.00 97.69 179 VAL A CA 1
ATOM 1424 C C . VAL A 1 179 ? -0.608 0.809 -14.384 1.00 97.69 179 VAL A C 1
ATOM 1426 O O . VAL A 1 179 ? -1.024 -0.306 -14.102 1.00 97.69 179 VAL A O 1
ATOM 1429 N N . SER A 1 180 ? 0.335 0.996 -15.307 1.00 95.88 180 SER A N 1
ATOM 1430 C CA . SER A 1 180 ? 0.907 -0.110 -16.082 1.00 95.88 180 SER A CA 1
ATOM 1431 C C . SER A 1 180 ? 1.466 -1.223 -15.182 1.00 95.88 180 SER A C 1
ATOM 1433 O O . SER A 1 180 ? 1.222 -2.398 -15.440 1.00 95.88 180 SER A O 1
ATOM 1435 N N . THR A 1 181 ? 2.148 -0.873 -14.087 1.00 93.94 181 THR A N 1
ATOM 1436 C CA . THR A 1 181 ? 2.741 -1.840 -13.148 1.00 93.94 181 THR A CA 1
ATOM 1437 C C . THR A 1 181 ? 1.685 -2.633 -12.379 1.00 93.94 181 THR A C 1
ATOM 1439 O O . THR A 1 181 ? 1.835 -3.840 -12.220 1.00 93.94 181 THR A O 1
ATOM 1442 N N . ILE A 1 182 ? 0.628 -1.985 -11.884 1.00 95.00 182 ILE A N 1
ATOM 1443 C CA . ILE A 1 182 ? -0.407 -2.650 -11.074 1.00 95.00 182 ILE A CA 1
ATOM 1444 C C . ILE A 1 182 ? -1.425 -3.432 -11.920 1.00 95.00 182 ILE A C 1
ATOM 1446 O O . ILE A 1 182 ? -2.148 -4.271 -11.385 1.00 95.00 182 ILE A O 1
ATOM 1450 N N . THR A 1 183 ? -1.474 -3.186 -13.234 1.00 96.31 183 THR A N 1
ATOM 1451 C CA . THR A 1 183 ? -2.443 -3.809 -14.152 1.00 96.31 183 THR A CA 1
ATOM 1452 C C . THR A 1 183 ? -1.802 -4.620 -15.275 1.00 96.31 183 THR A C 1
ATOM 1454 O O . THR A 1 183 ? -2.451 -4.882 -16.283 1.00 96.31 183 THR A O 1
ATOM 1457 N N . THR A 1 184 ? -0.532 -5.002 -15.151 1.00 92.88 184 THR A N 1
ATOM 1458 C CA . THR A 1 184 ? 0.124 -5.910 -16.102 1.00 92.88 184 THR A CA 1
ATOM 1459 C C . THR A 1 184 ? 0.605 -7.140 -15.357 1.00 92.88 184 THR A C 1
ATOM 1461 O O . THR A 1 184 ? 1.449 -7.032 -14.469 1.00 92.88 184 THR A O 1
ATOM 1464 N N . GLU A 1 185 ? 0.091 -8.311 -15.736 1.00 88.06 185 GLU A N 1
ATOM 1465 C CA . GLU A 1 185 ? 0.549 -9.569 -15.151 1.00 88.06 185 GLU A CA 1
ATOM 1466 C C . GLU A 1 185 ? 2.036 -9.798 -15.464 1.00 88.06 185 GLU A C 1
ATOM 1468 O O . GLU A 1 185 ? 2.457 -9.682 -16.624 1.00 88.06 185 GLU A O 1
ATOM 1473 N N . PRO A 1 186 ? 2.853 -10.124 -14.450 1.00 84.81 186 PRO A N 1
ATOM 1474 C CA . PRO A 1 186 ? 4.249 -10.435 -14.670 1.00 84.81 186 PRO A CA 1
ATOM 1475 C C . PRO A 1 186 ? 4.366 -11.766 -15.416 1.00 84.81 186 PRO A C 1
ATOM 1477 O O . PRO A 1 186 ? 3.662 -12.733 -15.137 1.00 84.81 186 PRO A O 1
ATOM 1480 N N . ILE A 1 187 ? 5.316 -11.833 -16.350 1.00 78.50 187 ILE A N 1
ATOM 1481 C CA . ILE A 1 187 ? 5.687 -13.095 -17.011 1.00 78.50 187 ILE A CA 1
ATOM 1482 C C . ILE A 1 187 ? 6.342 -14.048 -15.995 1.00 78.50 187 ILE A C 1
ATOM 1484 O O . ILE A 1 187 ? 6.221 -15.267 -16.097 1.00 78.50 187 ILE A O 1
ATOM 1488 N N . ASP A 1 188 ? 7.057 -13.477 -15.024 1.00 73.62 188 ASP A N 1
ATOM 1489 C CA . ASP A 1 188 ? 7.718 -14.205 -13.950 1.00 73.62 188 ASP A CA 1
ATOM 1490 C C . ASP A 1 188 ? 6.734 -14.530 -12.815 1.00 73.62 188 ASP A C 1
ATOM 1492 O O . ASP A 1 188 ? 6.125 -13.637 -12.232 1.00 73.62 188 ASP A O 1
ATOM 1496 N N . THR A 1 189 ? 6.625 -15.812 -12.463 1.00 76.44 189 THR A N 1
ATOM 1497 C CA . THR A 1 189 ? 5.756 -16.314 -11.389 1.00 76.44 189 THR A CA 1
ATOM 1498 C C . THR A 1 189 ? 6.468 -16.427 -10.037 1.00 76.44 189 THR A C 1
ATOM 1500 O O . THR A 1 189 ? 5.959 -17.088 -9.133 1.00 76.44 189 THR A O 1
ATOM 1503 N N . THR A 1 190 ? 7.670 -15.860 -9.873 1.00 78.25 190 THR A N 1
ATOM 1504 C CA . THR A 1 190 ? 8.440 -15.959 -8.617 1.00 78.25 190 THR A CA 1
ATOM 1505 C C . THR A 1 190 ? 7.972 -15.013 -7.503 1.00 78.25 190 THR A C 1
ATOM 1507 O O . THR A 1 190 ? 8.589 -14.996 -6.438 1.00 78.25 190 THR A O 1
ATOM 1510 N N . CYS A 1 191 ? 6.883 -14.259 -7.708 1.00 79.38 191 CYS A N 1
ATOM 1511 C CA . CYS A 1 191 ? 6.311 -13.298 -6.752 1.00 79.38 191 CYS A CA 1
ATOM 1512 C C . CYS A 1 191 ? 7.282 -12.183 -6.321 1.00 79.38 191 CYS A C 1
ATOM 1514 O O . CYS A 1 191 ? 7.223 -11.690 -5.194 1.00 79.38 191 CYS A O 1
ATOM 1516 N N . LYS A 1 192 ? 8.223 -11.817 -7.196 1.00 81.69 192 LYS A N 1
ATOM 1517 C CA . LYS A 1 192 ? 9.266 -10.815 -6.922 1.00 81.69 192 LYS A CA 1
ATOM 1518 C C . LYS A 1 192 ? 9.089 -9.528 -7.717 1.00 81.69 192 LYS A C 1
ATOM 1520 O O . LYS A 1 192 ? 9.913 -8.629 -7.580 1.00 81.69 192 LYS A O 1
ATOM 1525 N N . SER A 1 193 ? 8.064 -9.434 -8.558 1.00 85.94 193 SER A N 1
ATOM 1526 C CA . SER A 1 193 ? 7.857 -8.259 -9.399 1.00 85.94 193 SER A CA 1
ATOM 1527 C C . SER A 1 193 ? 7.258 -7.091 -8.608 1.00 85.94 193 SER A C 1
ATOM 1529 O O . SER A 1 193 ? 6.636 -7.276 -7.558 1.00 85.94 193 SER A O 1
ATOM 1531 N N . SER A 1 194 ? 7.384 -5.873 -9.143 1.00 90.75 194 SER A N 1
ATOM 1532 C CA . SER A 1 194 ? 6.677 -4.701 -8.609 1.00 90.75 194 SER A CA 1
ATOM 1533 C C . SER A 1 194 ? 5.158 -4.901 -8.598 1.00 90.75 194 SER A C 1
ATOM 1535 O O . SER A 1 194 ? 4.496 -4.450 -7.669 1.00 90.75 194 SER A O 1
ATOM 1537 N N . HIS A 1 195 ? 4.606 -5.613 -9.588 1.00 92.25 195 HIS A N 1
ATOM 1538 C CA . HIS A 1 195 ? 3.189 -5.977 -9.622 1.00 92.25 195 HIS A CA 1
ATOM 1539 C C . HIS A 1 195 ? 2.799 -6.808 -8.390 1.00 92.25 195 HIS A C 1
ATOM 1541 O O . HIS A 1 195 ? 1.815 -6.500 -7.717 1.00 92.25 195 HIS A O 1
ATOM 1547 N N . ASP A 1 196 ? 3.582 -7.834 -8.054 1.00 91.38 196 ASP A N 1
ATOM 1548 C CA . ASP A 1 196 ? 3.290 -8.712 -6.914 1.00 91.38 196 ASP A CA 1
ATOM 1549 C C . ASP A 1 196 ? 3.405 -7.962 -5.585 1.00 91.38 196 ASP A C 1
ATOM 1551 O O . ASP A 1 196 ? 2.555 -8.120 -4.709 1.00 91.38 196 ASP A O 1
ATOM 1555 N N . LEU A 1 197 ? 4.410 -7.089 -5.458 1.00 91.19 197 LEU A N 1
ATOM 1556 C CA . LEU A 1 197 ? 4.579 -6.231 -4.287 1.00 91.19 197 LEU A CA 1
ATOM 1557 C C . LEU A 1 197 ? 3.374 -5.296 -4.099 1.00 91.19 197 LEU A C 1
ATOM 1559 O O . LEU A 1 197 ? 2.796 -5.256 -3.014 1.00 91.19 197 LEU A O 1
ATOM 1563 N N . LEU A 1 198 ? 2.939 -4.599 -5.151 1.00 93.94 198 LEU A N 1
ATOM 1564 C CA . LEU A 1 198 ? 1.771 -3.714 -5.089 1.00 93.94 198 LEU A CA 1
ATOM 1565 C C . LEU A 1 198 ? 0.484 -4.472 -4.732 1.00 93.94 198 LEU A C 1
ATOM 1567 O O . LEU A 1 198 ? -0.307 -4.000 -3.915 1.00 93.94 198 LEU A O 1
ATOM 1571 N N . ASN A 1 199 ? 0.286 -5.670 -5.287 1.00 93.12 199 ASN A N 1
ATOM 1572 C CA . ASN A 1 199 ? -0.855 -6.515 -4.926 1.00 93.12 199 ASN A CA 1
ATOM 1573 C C . ASN A 1 199 ? -0.752 -7.066 -3.496 1.00 93.12 199 ASN A C 1
ATOM 1575 O O . ASN A 1 199 ? -1.774 -7.249 -2.836 1.00 93.12 199 ASN A O 1
ATOM 1579 N N . SER A 1 200 ? 0.456 -7.271 -2.964 1.00 93.56 200 SER A N 1
ATOM 1580 C CA . SER A 1 200 ? 0.627 -7.630 -1.553 1.00 93.56 200 SER A CA 1
ATOM 1581 C C . SER A 1 200 ? 0.111 -6.525 -0.623 1.00 93.56 200 SER A C 1
ATOM 1583 O O . SER A 1 200 ? -0.566 -6.832 0.357 1.00 93.56 200 SER A O 1
ATOM 1585 N N . PHE A 1 201 ? 0.298 -5.246 -0.974 1.00 95.44 201 PHE A N 1
ATOM 1586 C CA . PHE A 1 201 ? -0.262 -4.122 -0.212 1.00 95.44 201 PHE A CA 1
ATOM 1587 C C . PHE A 1 201 ? -1.793 -4.103 -0.230 1.00 95.44 201 PHE A C 1
ATOM 1589 O O . PHE A 1 201 ? -2.414 -3.772 0.779 1.00 95.44 201 PHE A O 1
ATOM 1596 N N . GLN A 1 202 ? -2.422 -4.525 -1.332 1.00 95.12 202 GLN A N 1
ATOM 1597 C CA . GLN A 1 202 ? -3.875 -4.717 -1.376 1.00 95.12 202 GLN A CA 1
ATOM 1598 C C . GLN A 1 202 ? -4.335 -5.802 -0.389 1.00 95.12 202 GLN A C 1
ATOM 1600 O O . GLN A 1 202 ? -5.370 -5.638 0.260 1.00 95.12 202 GLN A O 1
ATOM 1605 N N . CYS A 1 203 ? -3.583 -6.899 -0.260 1.00 94.19 203 CYS A N 1
ATOM 1606 C CA . CYS A 1 203 ? -3.872 -7.957 0.710 1.00 94.19 203 CYS A CA 1
ATOM 1607 C C . CYS A 1 203 ? -3.681 -7.481 2.154 1.00 94.19 203 CYS A C 1
ATOM 1609 O O . CYS A 1 203 ? -4.523 -7.782 2.998 1.00 94.19 203 CYS A O 1
ATOM 1611 N N . VAL A 1 204 ? -2.622 -6.712 2.432 1.00 93.56 204 VAL A N 1
ATOM 1612 C CA . VAL A 1 204 ? -2.403 -6.079 3.745 1.00 93.56 204 VAL A CA 1
ATOM 1613 C C . VAL A 1 204 ? -3.594 -5.190 4.100 1.00 93.56 204 VAL A C 1
ATOM 1615 O O . VAL A 1 204 ? -4.205 -5.376 5.149 1.00 93.56 204 VAL A O 1
ATOM 1618 N N . ALA A 1 205 ? -4.008 -4.309 3.186 1.00 94.06 205 ALA A N 1
ATOM 1619 C CA . ALA A 1 205 ? -5.172 -3.448 3.376 1.00 94.06 205 ALA A CA 1
ATOM 1620 C C . ALA A 1 205 ? -6.466 -4.238 3.633 1.00 94.06 205 ALA A C 1
ATOM 1622 O O . ALA A 1 205 ? -7.243 -3.877 4.515 1.00 94.06 205 ALA A O 1
ATOM 1623 N N . ALA A 1 206 ? -6.695 -5.328 2.893 1.00 92.38 206 ALA A N 1
ATOM 1624 C CA . ALA A 1 206 ? -7.861 -6.187 3.085 1.00 92.38 206 ALA A CA 1
ATOM 1625 C C . ALA A 1 206 ? -7.854 -6.875 4.459 1.00 92.38 206 ALA A C 1
ATOM 1627 O O . ALA A 1 206 ? -8.886 -6.936 5.125 1.00 92.38 206 ALA A O 1
ATOM 1628 N N . ALA A 1 207 ? -6.695 -7.382 4.891 1.00 89.50 207 ALA A N 1
ATOM 1629 C CA . ALA A 1 207 ? -6.535 -8.027 6.189 1.00 89.50 207 ALA A CA 1
ATOM 1630 C C . ALA A 1 207 ? -6.747 -7.035 7.341 1.00 89.50 207 ALA A C 1
ATOM 1632 O O . ALA A 1 207 ? -7.458 -7.353 8.294 1.00 89.50 207 ALA A O 1
ATOM 1633 N N . GLU A 1 208 ? -6.192 -5.826 7.236 1.00 88.12 208 GLU A N 1
ATOM 1634 C CA . GLU A 1 208 ? -6.407 -4.759 8.216 1.00 88.12 208 GLU A CA 1
ATOM 1635 C C . GLU A 1 208 ? -7.873 -4.322 8.282 1.00 88.12 208 GLU A C 1
ATOM 1637 O O . GLU A 1 208 ? -8.414 -4.164 9.376 1.00 88.12 208 GLU A O 1
ATOM 1642 N N . GLN A 1 209 ? -8.534 -4.170 7.129 1.00 84.88 209 GLN A N 1
ATOM 1643 C CA . GLN A 1 209 ? -9.955 -3.829 7.081 1.00 84.88 209 GLN A CA 1
ATOM 1644 C C . GLN A 1 209 ? -10.805 -4.923 7.733 1.00 84.88 209 GLN A C 1
ATOM 1646 O O . GLN A 1 209 ? -11.622 -4.630 8.601 1.00 84.88 209 GLN A O 1
ATOM 1651 N N . ALA A 1 210 ? -10.566 -6.191 7.388 1.00 85.81 210 ALA A N 1
ATOM 1652 C CA . ALA A 1 210 ? -11.276 -7.313 7.993 1.00 85.81 210 ALA A CA 1
ATOM 1653 C C . ALA A 1 210 ? -11.050 -7.383 9.511 1.00 85.81 210 ALA A C 1
ATOM 1655 O O . ALA A 1 210 ? -11.998 -7.603 10.263 1.00 85.81 210 ALA A O 1
ATOM 1656 N N . ALA A 1 211 ? -9.817 -7.163 9.980 1.00 83.06 211 ALA A N 1
ATOM 1657 C CA . ALA A 1 211 ? -9.508 -7.113 11.407 1.00 83.06 211 ALA A CA 1
ATOM 1658 C C . ALA A 1 211 ? -10.250 -5.967 12.116 1.00 83.06 211 ALA A C 1
ATOM 1660 O O . ALA A 1 211 ? -10.770 -6.166 13.216 1.00 83.06 211 ALA A O 1
ATOM 1661 N N . SER A 1 212 ? -10.353 -4.798 11.476 1.00 78.56 212 SER A N 1
ATOM 1662 C CA . SER A 1 212 ? -11.117 -3.655 11.983 1.00 78.56 212 SER A CA 1
ATOM 1663 C C . SER A 1 212 ? -12.610 -3.982 12.096 1.00 78.56 212 SER A C 1
ATOM 1665 O O . SER A 1 212 ? -13.173 -3.857 13.182 1.00 78.56 212 SER A O 1
ATOM 1667 N N . SER A 1 213 ? -13.233 -4.528 11.048 1.00 78.81 213 SER A N 1
ATOM 1668 C CA . SER A 1 213 ? -14.649 -4.923 11.084 1.00 78.81 213 SER A CA 1
ATOM 1669 C C . SER A 1 213 ? -14.930 -6.031 12.110 1.00 78.81 213 SER A C 1
ATOM 1671 O O . SER A 1 213 ? -15.941 -5.997 12.811 1.00 78.81 213 SER A O 1
ATOM 1673 N N . ILE A 1 214 ? -14.031 -7.013 12.251 1.00 81.44 214 ILE A N 1
ATOM 1674 C CA . ILE A 1 214 ? -14.141 -8.058 13.284 1.00 81.44 214 ILE A CA 1
ATOM 1675 C C . ILE A 1 214 ? -14.056 -7.441 14.684 1.00 81.44 214 ILE A C 1
ATOM 1677 O O . ILE A 1 214 ? -14.813 -7.833 15.572 1.00 81.44 214 ILE A O 1
ATOM 1681 N N . SER A 1 215 ? -13.160 -6.472 14.884 1.00 75.81 215 SER A N 1
ATOM 1682 C CA . SER A 1 215 ? -13.045 -5.735 16.143 1.00 75.81 215 SER A CA 1
ATOM 1683 C C . SER A 1 215 ? -14.345 -4.999 16.482 1.00 75.81 215 SER A C 1
ATOM 1685 O O . SER A 1 215 ? -14.828 -5.123 17.608 1.00 75.81 215 SER A O 1
ATOM 1687 N N . GLU A 1 216 ? -14.976 -4.325 15.518 1.00 77.06 216 GLU A N 1
ATOM 1688 C CA . GLU A 1 216 ? -16.261 -3.637 15.722 1.00 77.06 216 GLU A CA 1
ATOM 1689 C C . GLU A 1 216 ? -17.408 -4.595 16.081 1.00 77.06 216 GLU A C 1
ATOM 1691 O O . GLU A 1 216 ? -18.234 -4.279 16.939 1.00 77.06 216 GLU A O 1
ATOM 1696 N N . LEU A 1 217 ? -17.436 -5.787 15.479 1.00 81.75 217 LEU A N 1
ATOM 1697 C CA . LEU A 1 217 ? -18.440 -6.823 15.758 1.00 81.75 217 LEU A CA 1
ATOM 1698 C C . LEU A 1 217 ? -18.156 -7.637 17.028 1.00 81.75 217 LEU A C 1
ATOM 1700 O O . LEU A 1 217 ? -19.029 -8.363 17.511 1.00 81.75 217 LEU A O 1
ATOM 1704 N N . SER A 1 218 ? -16.944 -7.554 17.570 1.00 87.44 218 SER A N 1
ATOM 1705 C CA . SER A 1 218 ? -16.577 -8.254 18.798 1.00 87.44 218 SER A CA 1
ATOM 1706 C C . SER A 1 218 ? -17.380 -7.738 20.000 1.00 87.44 218 SER A C 1
ATOM 1708 O O . SER A 1 218 ? -17.914 -6.629 19.995 1.00 87.44 218 SER A O 1
ATOM 1710 N N . LYS A 1 219 ? -17.416 -8.507 21.097 1.00 91.44 219 LYS A N 1
ATOM 1711 C CA . LYS A 1 219 ? -18.043 -8.052 22.353 1.00 91.44 219 LYS A CA 1
ATOM 1712 C C . LYS A 1 219 ? -17.425 -6.742 22.863 1.00 91.44 219 LYS A C 1
ATOM 1714 O O . LYS A 1 219 ? -18.137 -5.919 23.435 1.00 91.44 219 LYS A O 1
ATOM 1719 N N . PHE A 1 220 ? -16.126 -6.541 22.620 1.00 91.19 220 PHE A N 1
ATOM 1720 C CA . PHE A 1 220 ? -15.435 -5.284 22.894 1.00 91.19 220 PHE A CA 1
ATOM 1721 C C . PHE A 1 220 ? -16.014 -4.146 22.045 1.00 91.19 220 PHE A C 1
ATOM 1723 O O . PHE A 1 220 ? -16.403 -3.120 22.598 1.00 91.19 220 PHE A O 1
ATOM 1730 N N . GLY A 1 221 ? -16.117 -4.336 20.726 1.00 89.06 221 GLY A N 1
ATOM 1731 C CA . GLY A 1 221 ? -16.615 -3.321 19.794 1.00 89.06 221 GLY A CA 1
ATOM 1732 C C . GLY A 1 221 ? -18.067 -2.941 20.069 1.00 89.06 221 GLY A C 1
ATOM 1733 O O . GLY A 1 221 ? -18.387 -1.760 20.202 1.00 89.06 221 GLY A O 1
ATOM 1734 N N . VAL A 1 222 ? -18.925 -3.939 20.297 1.00 91.44 222 VAL A N 1
ATOM 1735 C CA . VAL A 1 222 ? -20.322 -3.739 20.711 1.00 91.44 222 VAL A CA 1
ATOM 1736 C C . VAL A 1 222 ? -20.402 -2.961 22.026 1.00 91.44 222 VAL A C 1
ATOM 1738 O O . VAL A 1 222 ? -21.185 -2.017 22.138 1.00 91.44 222 VAL A O 1
ATOM 1741 N N . CYS A 1 223 ? -19.577 -3.310 23.015 1.00 95.12 223 CYS A N 1
ATOM 1742 C CA . CYS A 1 223 ? -19.546 -2.599 24.290 1.00 95.12 223 CYS A CA 1
ATOM 1743 C C . CYS A 1 223 ? -19.064 -1.151 24.141 1.00 95.12 223 CYS A C 1
ATOM 1745 O O . CYS A 1 223 ? -19.680 -0.234 24.683 1.00 95.12 223 CYS A O 1
ATOM 1747 N N . MET A 1 224 ? -17.988 -0.924 23.386 1.00 92.06 224 MET A N 1
ATOM 1748 C CA . MET A 1 224 ? -17.457 0.418 23.163 1.00 92.06 224 MET A CA 1
ATOM 1749 C C . MET A 1 224 ? -18.468 1.288 22.413 1.00 92.06 224 MET A C 1
ATOM 1751 O O . MET A 1 224 ? -18.701 2.428 22.803 1.00 92.06 224 MET A O 1
ATOM 1755 N N . SER A 1 225 ? -19.139 0.730 21.402 1.00 90.81 225 SER A N 1
ATOM 1756 C CA . SER A 1 225 ? -20.240 1.387 20.693 1.00 90.81 225 SER A CA 1
ATOM 1757 C C . SER A 1 225 ? -21.370 1.772 21.649 1.00 90.81 225 SER A C 1
ATOM 1759 O O . SER A 1 225 ? -21.818 2.916 21.623 1.00 90.81 225 SER A O 1
ATOM 1761 N N . LYS A 1 226 ? -21.770 0.875 22.560 1.00 93.06 226 LYS A N 1
ATOM 1762 C CA . LYS A 1 226 ? -22.758 1.173 23.606 1.00 93.06 226 LYS A CA 1
ATOM 1763 C C . LYS A 1 226 ? -22.314 2.344 24.486 1.00 93.06 226 LYS A C 1
ATOM 1765 O O . LYS A 1 226 ? -23.057 3.307 24.632 1.00 93.06 226 LYS A O 1
ATOM 1770 N N . ILE A 1 227 ? -21.095 2.298 25.028 1.00 94.25 227 ILE A N 1
ATOM 1771 C CA . ILE A 1 227 ? -20.560 3.361 25.895 1.00 94.25 227 ILE A CA 1
ATOM 1772 C C . ILE A 1 227 ? -20.558 4.707 25.162 1.00 94.25 227 ILE A C 1
ATOM 1774 O O . ILE A 1 227 ? -21.054 5.694 25.703 1.00 94.25 227 ILE A O 1
ATOM 1778 N N . MET A 1 228 ? -20.028 4.740 23.936 1.00 91.81 228 MET A N 1
ATOM 1779 C CA . MET A 1 228 ? -19.825 5.966 23.159 1.00 91.81 228 MET A CA 1
ATOM 1780 C C . MET A 1 228 ? -21.140 6.553 22.629 1.00 91.81 228 MET A C 1
ATOM 1782 O O . MET A 1 228 ? -21.369 7.754 22.763 1.00 91.81 228 MET A O 1
ATOM 1786 N N . ASN A 1 229 ? -22.017 5.723 22.056 1.00 88.94 229 ASN A N 1
ATOM 1787 C CA . ASN A 1 229 ? -23.252 6.180 21.412 1.00 88.94 229 ASN A CA 1
ATOM 1788 C C . ASN A 1 229 ? -24.361 6.487 22.419 1.00 88.94 229 ASN A C 1
ATOM 1790 O O . ASN A 1 229 ? -25.120 7.434 22.222 1.00 88.94 229 ASN A O 1
ATOM 1794 N N . GLU A 1 230 ? -24.446 5.725 23.512 1.00 93.00 230 GLU A N 1
ATOM 1795 C CA . GLU A 1 230 ? -25.427 5.973 24.575 1.00 93.00 230 GLU A CA 1
ATOM 1796 C C . GLU A 1 230 ? -24.918 6.983 25.614 1.00 93.00 230 GLU A C 1
ATOM 1798 O O . GLU A 1 230 ? -25.677 7.373 26.498 1.00 93.00 230 GLU A O 1
ATOM 1803 N N . LYS A 1 231 ? -23.655 7.431 25.505 1.00 89.31 231 LYS A N 1
ATOM 1804 C CA . LYS A 1 231 ? -22.983 8.329 26.459 1.00 89.31 231 LYS A CA 1
ATOM 1805 C C . LYS A 1 231 ? -23.164 7.865 27.904 1.00 89.31 231 LYS A C 1
ATOM 1807 O O . LYS A 1 231 ? -23.737 8.575 28.732 1.00 89.31 231 LYS A O 1
ATOM 1812 N N . ALA A 1 232 ? -22.693 6.653 28.190 1.00 91.56 232 ALA A N 1
ATOM 1813 C CA . ALA A 1 232 ? -22.812 6.049 29.512 1.00 91.56 232 ALA A CA 1
ATOM 1814 C C . ALA A 1 232 ? -22.282 6.968 30.636 1.00 91.56 232 ALA A C 1
ATOM 1816 O O . ALA A 1 232 ? -21.338 7.739 30.462 1.00 91.56 232 ALA A O 1
ATOM 1817 N N . ASP A 1 233 ? -22.859 6.889 31.832 1.00 92.00 233 ASP A N 1
ATOM 1818 C CA . ASP A 1 233 ? -22.319 7.655 32.954 1.00 92.00 233 ASP A CA 1
ATOM 1819 C C . ASP A 1 233 ? -20.991 7.044 33.424 1.00 92.00 233 ASP A C 1
ATOM 1821 O O . ASP A 1 233 ? -20.950 5.946 33.984 1.00 92.00 233 ASP A O 1
ATOM 1825 N N . LEU A 1 234 ? -19.899 7.772 33.180 1.00 94.25 234 LEU A N 1
ATOM 1826 C CA . LEU A 1 234 ? -18.547 7.367 33.557 1.00 94.25 234 LEU A CA 1
ATOM 1827 C C . LEU A 1 234 ? -18.034 8.082 34.816 1.00 94.25 234 LEU A C 1
ATOM 1829 O O . LEU A 1 234 ? -16.899 7.847 35.231 1.00 94.25 234 LEU A O 1
ATOM 1833 N N . SER A 1 235 ? -18.849 8.937 35.443 1.00 91.62 235 SER A N 1
ATOM 1834 C CA . SER A 1 235 ? -18.437 9.768 36.585 1.00 91.62 235 SER A CA 1
ATOM 1835 C C . SER A 1 235 ? -17.970 8.952 37.793 1.00 91.62 235 SER A C 1
ATOM 1837 O O . SER A 1 235 ? -17.097 9.397 38.536 1.00 91.62 235 SER A O 1
ATOM 1839 N N . ARG A 1 236 ? -18.486 7.725 37.952 1.00 94.19 236 ARG A N 1
ATOM 1840 C CA . ARG A 1 236 ? -18.082 6.798 39.020 1.00 94.19 236 ARG A CA 1
ATOM 1841 C C . ARG A 1 236 ? -16.685 6.196 38.846 1.00 94.19 236 ARG A C 1
ATOM 1843 O O . ARG A 1 236 ? -16.165 5.602 39.787 1.00 94.19 236 ARG A O 1
ATOM 1850 N N . PHE A 1 237 ? -16.077 6.306 37.666 1.00 95.00 237 PHE A N 1
ATOM 1851 C CA . PHE A 1 237 ? -14.766 5.722 37.387 1.00 95.00 237 PHE A CA 1
ATOM 1852 C C . PHE A 1 237 ? -13.660 6.756 37.593 1.00 95.00 237 PHE A C 1
ATOM 1854 O O . PHE A 1 237 ? -13.096 7.300 36.644 1.00 95.00 237 PHE A O 1
ATOM 1861 N N . GLU A 1 238 ? -13.305 6.992 38.856 1.00 94.12 238 GLU A N 1
ATOM 1862 C CA . GLU A 1 238 ? -12.280 7.969 39.257 1.00 94.12 238 GLU A CA 1
ATOM 1863 C C . GLU A 1 238 ? -10.928 7.757 38.553 1.00 94.12 238 GLU A C 1
ATOM 1865 O O . GLU A 1 238 ? -10.202 8.713 38.278 1.00 94.12 238 GLU A O 1
ATOM 1870 N N . CYS A 1 239 ? -10.603 6.511 38.187 1.00 94.75 239 CYS A N 1
ATOM 1871 C CA . CYS A 1 239 ? -9.370 6.173 37.478 1.00 94.75 239 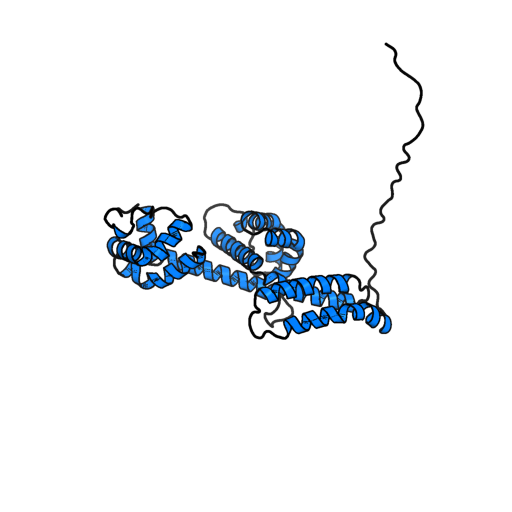CYS A CA 1
ATOM 1872 C C . CYS A 1 239 ? -9.246 6.824 36.087 1.00 94.75 239 CYS A C 1
ATOM 1874 O O . CYS A 1 239 ? -8.123 6.973 35.589 1.00 94.75 239 CYS A O 1
ATOM 1876 N N . LEU A 1 240 ? -10.355 7.272 35.482 1.00 93.44 240 LEU A N 1
ATOM 1877 C CA . LEU A 1 240 ? -10.349 8.044 34.235 1.00 93.44 240 LEU A CA 1
ATOM 1878 C C . LEU A 1 240 ? -9.757 9.447 34.438 1.00 93.44 240 LEU A C 1
ATOM 1880 O O . LEU A 1 240 ? -9.236 10.028 33.494 1.00 93.44 240 LEU A O 1
ATOM 1884 N N . GLY A 1 241 ? -9.743 9.971 35.668 1.00 89.50 241 GLY A N 1
ATOM 1885 C CA . GLY A 1 241 ? -9.005 11.186 36.023 1.00 89.50 241 GLY A CA 1
ATOM 1886 C C . GLY A 1 241 ? -9.442 12.443 35.269 1.00 89.50 241 GLY A C 1
ATOM 1887 O O . GLY A 1 241 ? -8.607 13.298 34.997 1.00 89.50 241 GLY A O 1
ATOM 1888 N N . GLY A 1 242 ? -10.723 12.543 34.905 1.00 84.25 242 GLY A N 1
ATOM 1889 C CA . GLY A 1 242 ? -11.263 13.695 34.176 1.00 84.25 242 GLY A CA 1
ATOM 1890 C C . GLY A 1 242 ? -10.906 13.742 32.689 1.00 84.25 242 GLY A C 1
ATOM 1891 O O . GLY A 1 242 ? -11.194 14.749 32.047 1.00 84.25 242 GLY A O 1
ATOM 1892 N N . MET A 1 243 ? -10.306 12.681 32.135 1.00 90.50 243 MET A N 1
ATOM 1893 C CA . MET A 1 243 ? -10.104 12.568 30.691 1.00 90.50 243 MET A CA 1
ATOM 1894 C C . MET A 1 243 ? -11.449 12.632 29.953 1.00 90.50 243 MET A C 1
ATOM 1896 O O . MET A 1 243 ? -12.443 12.055 30.408 1.00 90.50 243 MET A O 1
ATOM 1900 N N . ASP A 1 244 ? -11.476 13.275 28.786 1.00 91.44 244 ASP A N 1
ATOM 1901 C CA . ASP A 1 244 ? -12.646 13.219 27.913 1.00 91.44 244 ASP A CA 1
ATOM 1902 C C . ASP A 1 244 ? -12.689 11.862 27.206 1.00 91.44 244 ASP A C 1
ATOM 1904 O O . ASP A 1 244 ? -12.146 11.683 26.118 1.00 91.44 244 ASP A O 1
ATOM 1908 N N . PHE A 1 245 ? -13.333 10.880 27.838 1.00 92.94 245 PHE A N 1
ATOM 1909 C CA . PHE A 1 245 ? -13.454 9.533 27.282 1.00 92.94 245 PHE A CA 1
ATOM 1910 C C . PHE A 1 245 ? -14.152 9.519 25.910 1.00 92.94 245 PHE A C 1
ATOM 1912 O O . PHE A 1 245 ? -13.959 8.576 25.145 1.00 92.94 245 PHE A O 1
ATOM 1919 N N . TYR A 1 246 ? -14.949 10.534 25.573 1.00 91.38 246 TYR A N 1
ATOM 1920 C CA . TYR A 1 246 ? -15.745 10.562 24.346 1.00 91.38 246 TYR A CA 1
ATOM 1921 C C . TYR A 1 246 ? -15.016 11.166 23.148 1.00 91.38 246 TYR A C 1
ATOM 1923 O O . TYR A 1 246 ? -15.467 10.992 22.015 1.00 91.38 246 TYR A O 1
ATOM 1931 N N . ALA A 1 247 ? -13.885 11.832 23.366 1.00 91.38 247 ALA A N 1
ATOM 1932 C CA . ALA A 1 247 ? -13.064 12.331 22.277 1.00 91.38 247 ALA A CA 1
ATOM 1933 C C . ALA A 1 247 ? -12.389 11.177 21.510 1.00 91.38 247 ALA A C 1
ATOM 1935 O O . ALA A 1 247 ? -11.916 10.194 22.084 1.00 91.38 247 ALA A O 1
ATOM 1936 N N . THR A 1 248 ? -12.344 11.313 20.182 1.00 84.31 248 THR A N 1
ATOM 1937 C CA . THR A 1 248 ? -11.766 10.329 19.246 1.00 84.31 248 THR A CA 1
ATOM 1938 C C . THR A 1 248 ? -10.460 10.818 18.621 1.00 84.31 248 THR A C 1
ATOM 1940 O O . THR A 1 248 ? -10.055 10.341 17.563 1.00 84.31 248 THR A O 1
ATOM 1943 N N . THR A 1 249 ? -9.805 11.807 19.236 1.00 88.31 249 THR A N 1
ATOM 1944 C CA . THR A 1 249 ? -8.488 12.267 18.785 1.00 88.31 249 THR A CA 1
ATOM 1945 C C . THR A 1 249 ? -7.440 11.187 19.045 1.00 88.31 249 THR A C 1
ATOM 1947 O O . THR A 1 249 ? -7.606 10.343 19.933 1.00 88.31 249 THR A O 1
ATOM 1950 N N . THR A 1 250 ? -6.343 11.209 18.287 1.00 86.44 250 THR A N 1
ATOM 1951 C CA . THR A 1 250 ? -5.230 10.268 18.469 1.00 86.44 250 THR A CA 1
ATOM 1952 C C . THR A 1 250 ? -4.707 10.293 19.904 1.00 86.44 250 THR A C 1
ATOM 1954 O O . THR A 1 250 ? -4.598 9.247 20.531 1.00 86.44 250 THR A O 1
ATOM 1957 N N . GLU A 1 251 ? -4.477 11.478 20.472 1.00 90.75 251 GLU A N 1
ATOM 1958 C CA . GLU A 1 251 ? -3.950 11.644 21.835 1.00 90.75 251 GLU A CA 1
ATOM 1959 C C . GLU A 1 251 ? -4.854 11.002 22.893 1.00 90.75 251 GLU A C 1
ATOM 1961 O O . GLU A 1 251 ? -4.381 10.217 23.716 1.00 90.75 251 GLU A O 1
ATOM 1966 N N . VAL A 1 252 ? -6.164 11.260 22.826 1.00 91.12 252 VAL A N 1
ATOM 1967 C CA . VAL A 1 252 ? -7.137 10.681 23.763 1.00 91.12 252 VAL A CA 1
ATOM 1968 C C . VAL A 1 252 ? -7.261 9.172 23.564 1.00 91.12 252 VAL A C 1
ATOM 1970 O O . VAL A 1 252 ? -7.346 8.423 24.537 1.00 91.12 252 VAL A O 1
ATOM 1973 N N . THR A 1 253 ? -7.237 8.703 22.315 1.00 91.00 253 THR A N 1
ATOM 1974 C CA . THR A 1 253 ? -7.281 7.271 21.988 1.00 91.00 253 THR A CA 1
ATOM 1975 C C . THR A 1 253 ? -6.076 6.542 22.580 1.00 91.00 253 THR A C 1
ATOM 1977 O O . THR A 1 253 ? -6.233 5.508 23.236 1.00 91.00 253 THR A O 1
ATOM 1980 N N . CYS A 1 254 ? -4.880 7.113 22.434 1.00 92.19 254 CYS A N 1
ATOM 1981 C CA . CYS A 1 254 ? -3.663 6.568 23.019 1.00 92.19 254 CYS A CA 1
ATOM 1982 C C . CYS A 1 254 ? -3.705 6.600 24.551 1.00 92.19 254 CYS A C 1
ATOM 1984 O O . CYS A 1 254 ? -3.385 5.595 25.185 1.00 92.19 254 CYS A O 1
ATOM 1986 N N . GLU A 1 255 ? -4.151 7.696 25.173 1.00 93.44 255 GLU A N 1
ATOM 1987 C CA . GLU A 1 255 ? -4.299 7.764 26.631 1.00 93.44 255 GLU A CA 1
ATOM 1988 C C . GLU A 1 255 ? -5.276 6.697 27.149 1.00 93.44 255 GLU A C 1
ATOM 1990 O O . GLU A 1 255 ? -4.955 5.970 28.094 1.00 93.44 255 GLU A O 1
ATOM 1995 N N . LYS A 1 256 ? -6.437 6.553 26.500 1.00 93.44 256 LYS A N 1
ATOM 1996 C CA . LYS A 1 256 ? -7.480 5.574 26.837 1.00 93.44 256 LYS A CA 1
ATOM 1997 C C . LYS A 1 256 ? -6.921 4.154 26.838 1.00 93.44 256 LYS A C 1
ATOM 1999 O O . LYS A 1 256 ? -7.067 3.429 27.823 1.00 93.44 256 LYS A O 1
ATOM 2004 N N . TYR A 1 257 ? -6.255 3.763 25.756 1.00 93.06 257 TYR A N 1
ATOM 2005 C CA . TYR A 1 257 ? -5.915 2.362 25.525 1.00 93.06 257 TYR A CA 1
ATOM 2006 C C . TYR A 1 257 ? -4.508 1.950 25.985 1.00 93.06 257 TYR A C 1
ATOM 2008 O O . TYR A 1 257 ? -4.333 0.788 26.358 1.00 93.06 257 TYR A O 1
ATOM 2016 N N . LYS A 1 258 ? -3.534 2.871 26.061 1.00 91.44 258 LYS A N 1
ATOM 2017 C CA . LYS A 1 258 ? -2.221 2.613 26.689 1.00 91.44 258 LYS A CA 1
ATOM 2018 C C . LYS A 1 258 ? -2.226 2.957 28.176 1.00 91.44 258 LYS A C 1
ATOM 2020 O O . LYS A 1 258 ? -2.035 2.079 29.014 1.00 91.44 258 LYS A O 1
ATOM 2025 N N . THR A 1 259 ? -2.438 4.227 28.512 1.00 92.06 259 THR A N 1
ATOM 2026 C CA . THR A 1 259 ? -2.205 4.744 29.874 1.00 92.06 259 THR A CA 1
ATOM 2027 C C . THR A 1 259 ? -3.302 4.326 30.846 1.00 92.06 259 THR A C 1
ATOM 2029 O O . THR A 1 259 ? -3.032 3.958 31.988 1.00 92.06 259 THR A O 1
ATOM 2032 N N . LYS A 1 260 ? -4.557 4.352 30.396 1.00 95.00 260 LYS A N 1
ATOM 2033 C CA . LYS A 1 260 ? -5.744 4.067 31.213 1.00 95.00 260 LYS A CA 1
ATOM 2034 C C . LYS A 1 260 ? -6.278 2.654 31.008 1.00 95.00 260 LYS A C 1
ATOM 2036 O O . LYS A 1 260 ? -7.371 2.340 31.469 1.00 95.00 260 LYS A O 1
ATOM 2041 N N . LYS A 1 261 ? -5.482 1.775 30.395 1.00 94.31 261 LYS A N 1
ATOM 2042 C CA . LYS A 1 261 ? -5.836 0.407 30.001 1.00 94.31 261 LYS A CA 1
ATOM 2043 C C . LYS A 1 261 ? -6.625 -0.376 31.058 1.00 94.31 261 LYS A C 1
ATOM 2045 O O . LYS A 1 261 ? -7.669 -0.944 30.754 1.00 94.31 261 LYS A O 1
ATOM 2050 N N . SER A 1 262 ? -6.138 -0.405 32.300 1.00 94.94 262 SER A N 1
ATOM 2051 C CA . SER A 1 262 ? -6.804 -1.112 33.405 1.00 94.94 262 SER A CA 1
ATOM 2052 C C . SER A 1 262 ? -8.157 -0.496 33.760 1.00 94.94 262 SER A C 1
ATOM 2054 O O . SER A 1 262 ? -9.119 -1.221 33.985 1.00 94.94 262 SER A O 1
ATOM 2056 N N . CYS A 1 263 ? -8.245 0.834 33.755 1.00 96.56 263 CYS A N 1
ATOM 2057 C CA . CYS A 1 263 ? -9.479 1.560 34.019 1.00 96.56 263 CYS A CA 1
ATOM 2058 C C . CYS A 1 263 ? -10.526 1.283 32.938 1.00 96.56 263 CYS A C 1
ATOM 2060 O O . CYS A 1 263 ? -11.672 0.983 33.255 1.00 96.56 263 CYS A O 1
ATOM 2062 N N . VAL A 1 264 ? -10.126 1.305 31.665 1.00 95.88 264 VAL A N 1
ATOM 2063 C CA . VAL A 1 26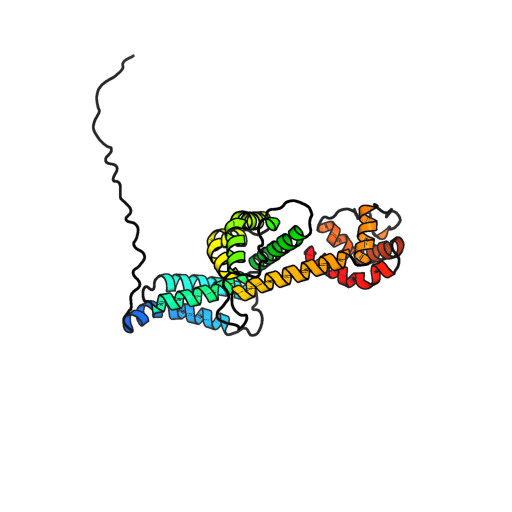4 ? -11.032 1.015 30.547 1.00 95.88 264 VAL A CA 1
ATOM 2064 C C . VAL A 1 264 ? -11.533 -0.428 30.597 1.00 95.88 264 VAL A C 1
ATOM 2066 O O . VAL A 1 264 ? -12.726 -0.645 30.404 1.00 95.88 264 VAL A O 1
ATOM 2069 N N . LYS A 1 265 ? -10.687 -1.409 30.950 1.00 96.56 265 LYS A N 1
ATOM 2070 C CA . LYS A 1 265 ? -11.152 -2.784 31.217 1.00 96.56 265 LYS A CA 1
ATOM 2071 C C . LYS A 1 265 ? -12.233 -2.818 32.301 1.00 96.56 265 LYS A C 1
ATOM 2073 O O . LYS A 1 265 ? -13.267 -3.447 32.096 1.00 96.56 265 LYS A O 1
ATOM 2078 N N . SER A 1 266 ? -12.030 -2.116 33.418 1.00 96.56 266 SER A N 1
ATOM 2079 C CA . SER A 1 266 ? -13.029 -2.044 34.492 1.00 96.56 266 SER A CA 1
ATOM 2080 C C . SER A 1 266 ? -14.331 -1.391 34.030 1.00 96.56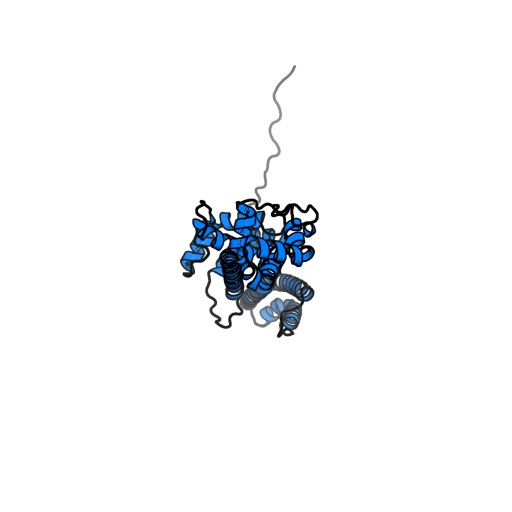 266 SER A C 1
ATOM 2082 O O . SER A 1 266 ? -15.399 -1.922 34.312 1.00 96.56 266 SER A O 1
ATOM 2084 N N . VAL A 1 267 ? -14.253 -0.286 33.281 1.00 96.81 267 VAL A N 1
ATOM 2085 C CA . VAL A 1 267 ? -15.422 0.387 32.687 1.00 96.81 267 VAL A CA 1
ATOM 2086 C C . VAL A 1 267 ? -16.209 -0.581 31.803 1.00 96.81 267 VAL A C 1
ATOM 2088 O O . VAL A 1 267 ? -17.425 -0.697 31.936 1.00 96.81 267 VAL A O 1
ATOM 2091 N N . MET A 1 268 ? -15.523 -1.302 30.916 1.00 96.56 268 MET A N 1
ATOM 2092 C CA . MET A 1 268 ? -16.166 -2.230 29.986 1.00 96.56 268 MET A CA 1
ATOM 2093 C C . MET A 1 268 ? -16.774 -3.441 30.693 1.00 96.56 268 MET A C 1
ATOM 2095 O O . MET A 1 268 ? -17.914 -3.792 30.395 1.00 96.56 268 MET A O 1
ATOM 2099 N N . SER A 1 269 ? -16.057 -4.051 31.642 1.00 96.75 269 SER A N 1
ATOM 2100 C CA . SER A 1 269 ? -16.587 -5.184 32.411 1.00 96.75 269 SER A CA 1
ATOM 2101 C C . SER A 1 269 ? -17.823 -4.784 33.219 1.00 96.75 269 SER A C 1
ATOM 2103 O O . SER A 1 269 ? -18.830 -5.486 33.229 1.00 96.75 269 SER A O 1
ATOM 2105 N N . ASP A 1 270 ? -17.800 -3.608 33.837 1.00 97.00 270 ASP A N 1
ATOM 2106 C CA . ASP A 1 270 ? -18.893 -3.147 34.686 1.00 97.00 270 ASP A CA 1
ATOM 2107 C C . ASP A 1 270 ? -20.137 -2.708 33.882 1.00 97.00 270 ASP A C 1
ATOM 2109 O O . ASP A 1 270 ? -21.268 -2.962 34.296 1.00 97.00 270 ASP A O 1
ATOM 2113 N N . ILE A 1 271 ? -19.966 -2.107 32.696 1.00 96.25 271 ILE A N 1
ATOM 2114 C CA . ILE A 1 271 ? -21.090 -1.655 31.849 1.00 96.25 271 ILE A CA 1
ATOM 2115 C C . ILE A 1 271 ? -21.660 -2.780 30.970 1.00 96.25 271 ILE A C 1
ATOM 2117 O O . ILE A 1 271 ? -22.863 -2.799 30.676 1.00 96.25 271 ILE A O 1
ATOM 2121 N N . CYS A 1 272 ? -20.811 -3.699 30.510 1.00 96.38 272 CYS A N 1
ATOM 2122 C CA . CYS A 1 272 ? -21.154 -4.685 29.480 1.00 96.38 272 CYS A CA 1
ATOM 2123 C C . CYS A 1 272 ? -20.961 -6.145 29.919 1.00 96.38 272 CYS A C 1
ATOM 2125 O O . CYS A 1 272 ? -21.351 -7.051 29.181 1.00 96.38 272 CYS A O 1
ATOM 2127 N N . GLY A 1 273 ? -20.397 -6.381 31.105 1.00 96.31 273 GLY A N 1
ATOM 2128 C CA . GLY A 1 273 ? -20.048 -7.698 31.636 1.00 96.31 273 GLY A CA 1
ATOM 2129 C C . GLY A 1 273 ? -18.617 -8.131 31.300 1.00 96.31 273 GLY A C 1
ATOM 2130 O O . GLY A 1 273 ? -18.030 -7.687 30.314 1.00 96.31 273 GLY A O 1
ATOM 2131 N N . GLU A 1 274 ? -18.088 -9.075 32.085 1.00 95.19 274 GLU A N 1
ATOM 2132 C CA . GLU A 1 274 ? -16.722 -9.629 31.956 1.00 95.19 274 GLU A CA 1
ATOM 2133 C C . GLU A 1 274 ? -16.383 -10.104 30.535 1.00 95.19 274 GLU A C 1
ATOM 2135 O O . GLU A 1 274 ? -15.276 -9.923 30.040 1.00 95.19 274 GLU A O 1
ATOM 2140 N N . ALA A 1 275 ? -17.375 -10.633 29.821 1.00 92.25 275 ALA A N 1
ATOM 2141 C CA . ALA A 1 275 ? -17.201 -11.111 28.457 1.00 92.25 275 ALA A CA 1
ATOM 2142 C C . ALA A 1 275 ? -16.760 -10.010 27.465 1.00 92.25 275 ALA A C 1
ATOM 2144 O O . ALA A 1 275 ? -16.202 -10.312 26.411 1.00 92.25 275 ALA A O 1
ATOM 2145 N N . ALA A 1 276 ? -17.008 -8.730 27.767 1.00 93.12 276 ALA A N 1
ATOM 2146 C CA . ALA A 1 276 ? -16.581 -7.606 26.932 1.00 93.12 276 ALA A CA 1
ATOM 2147 C C . ALA A 1 276 ? -15.060 -7.389 26.946 1.00 93.12 276 ALA A C 1
ATOM 2149 O O . ALA A 1 276 ? -14.544 -6.692 26.070 1.00 93.12 276 ALA A O 1
ATOM 2150 N N . VAL A 1 277 ? -14.346 -7.982 27.911 1.00 94.56 277 VAL A N 1
ATOM 2151 C CA . VAL A 1 277 ? -12.892 -7.836 28.053 1.00 94.56 277 VAL A CA 1
ATOM 2152 C C . VAL A 1 277 ? -12.096 -9.112 27.749 1.00 94.56 277 VAL A C 1
ATOM 2154 O O . VAL A 1 277 ? -10.869 -9.069 27.836 1.00 94.56 277 VAL A O 1
ATOM 2157 N N . ASP A 1 278 ? -12.756 -10.197 27.316 1.00 91.06 278 ASP A N 1
ATOM 2158 C CA . ASP A 1 278 ? -12.139 -11.501 26.994 1.00 91.06 278 ASP A CA 1
ATOM 2159 C C . ASP A 1 278 ? -10.928 -11.367 26.041 1.00 91.06 278 ASP A C 1
ATOM 2161 O O . ASP A 1 278 ? -9.859 -11.923 26.291 1.00 91.06 278 ASP A O 1
ATOM 2165 N N . ASP A 1 279 ? -11.077 -10.584 24.966 1.00 87.75 279 ASP A N 1
ATOM 2166 C CA . ASP A 1 279 ? -10.040 -10.341 23.949 1.00 87.75 279 ASP A CA 1
ATOM 2167 C C . ASP A 1 279 ? -9.499 -8.902 23.981 1.00 87.75 279 ASP A C 1
ATOM 2169 O O . ASP A 1 279 ? -8.883 -8.438 23.018 1.00 87.75 279 ASP A O 1
ATOM 2173 N N . TYR A 1 280 ? -9.708 -8.188 25.093 1.00 91.75 280 TYR A N 1
ATOM 2174 C CA . TYR A 1 280 ? -9.393 -6.763 25.207 1.00 91.75 280 TYR A CA 1
ATOM 2175 C C . TYR A 1 280 ? -7.963 -6.446 24.770 1.00 91.75 280 TYR A C 1
ATOM 2177 O O . TYR A 1 280 ? -7.751 -5.520 23.998 1.00 91.75 280 TYR A O 1
ATOM 2185 N N . ASP A 1 281 ? -6.978 -7.204 25.267 1.00 91.44 281 ASP A N 1
ATOM 2186 C CA . ASP A 1 281 ? -5.566 -6.908 25.007 1.00 91.44 281 ASP A CA 1
ATOM 2187 C C . ASP A 1 281 ? -5.234 -7.025 23.519 1.00 91.44 281 ASP A C 1
ATOM 2189 O O . ASP A 1 281 ? -4.631 -6.114 22.964 1.00 91.44 281 ASP A O 1
ATOM 2193 N N . LYS A 1 282 ? -5.720 -8.081 22.857 1.00 88.19 282 LYS A N 1
ATOM 2194 C CA . LYS A 1 282 ? -5.500 -8.295 21.422 1.00 88.19 282 LYS A CA 1
ATOM 2195 C C . LYS A 1 282 ? -6.119 -7.178 20.585 1.00 88.19 282 LYS A C 1
ATOM 2197 O O . LYS A 1 282 ? -5.507 -6.707 19.635 1.00 88.19 282 LYS A O 1
ATOM 2202 N N . ILE A 1 283 ? -7.340 -6.770 20.928 1.00 87.94 283 ILE A N 1
ATOM 2203 C CA . ILE A 1 283 ? -8.067 -5.738 20.183 1.00 87.94 283 ILE A CA 1
ATOM 2204 C C . ILE A 1 283 ? -7.429 -4.367 20.398 1.00 87.94 283 ILE A C 1
ATOM 2206 O O . ILE A 1 283 ? -7.233 -3.616 19.446 1.00 87.94 283 ILE A O 1
ATOM 2210 N N . VAL A 1 284 ? -7.067 -4.047 21.639 1.00 88.81 284 VAL A N 1
ATOM 2211 C CA . VAL A 1 284 ? -6.395 -2.789 21.957 1.00 88.81 284 VAL A CA 1
ATOM 2212 C C . VAL A 1 284 ? -5.040 -2.684 21.276 1.00 88.81 284 VAL A C 1
ATOM 2214 O O . VAL A 1 284 ? -4.721 -1.601 20.797 1.00 88.81 284 VAL A O 1
ATOM 2217 N N . ASP A 1 285 ? -4.279 -3.771 21.167 1.00 87.25 285 ASP A N 1
ATOM 2218 C CA . ASP A 1 285 ? -3.009 -3.748 20.440 1.00 87.25 285 ASP A CA 1
ATOM 2219 C C . ASP A 1 285 ? -3.222 -3.342 18.967 1.00 87.25 285 ASP A C 1
ATOM 2221 O O . ASP A 1 285 ? -2.506 -2.476 18.468 1.00 87.25 285 ASP A O 1
ATOM 2225 N N . ILE A 1 286 ? -4.274 -3.850 18.305 1.00 83.94 286 ILE A N 1
ATOM 2226 C CA . ILE A 1 286 ? -4.651 -3.437 16.937 1.00 83.94 286 ILE A CA 1
ATOM 2227 C C . ILE A 1 286 ? -4.997 -1.941 16.887 1.00 83.94 286 ILE A C 1
ATOM 2229 O O . ILE A 1 286 ? -4.494 -1.216 16.027 1.00 83.94 286 ILE A O 1
ATOM 2233 N N . VAL A 1 287 ? -5.833 -1.463 17.815 1.00 84.00 287 VAL A N 1
ATOM 2234 C CA . VAL A 1 287 ? -6.258 -0.053 17.863 1.00 84.00 287 VAL A CA 1
ATOM 2235 C C . VAL A 1 287 ? -5.058 0.871 18.091 1.00 84.00 287 VAL A C 1
ATOM 2237 O O . VAL A 1 287 ? -4.883 1.854 17.380 1.00 84.00 287 VAL A O 1
ATOM 2240 N N . VAL A 1 288 ? -4.195 0.555 19.052 1.00 87.19 288 VAL A N 1
ATOM 2241 C CA . VAL A 1 288 ? -3.010 1.360 19.389 1.00 87.19 288 VAL A CA 1
ATOM 2242 C C . VAL A 1 288 ? -2.017 1.399 18.222 1.00 87.19 288 VAL A C 1
ATOM 2244 O O . VAL A 1 288 ? -1.426 2.453 17.979 1.00 87.19 288 VAL A O 1
ATOM 2247 N N . SER A 1 289 ? -1.867 0.302 17.470 1.00 79.38 289 SER A N 1
ATOM 2248 C CA . SER A 1 289 ? -1.062 0.269 16.242 1.00 79.38 289 SER A CA 1
ATOM 2249 C C . SER A 1 289 ? -1.645 1.146 15.133 1.00 79.38 289 SER A C 1
ATOM 2251 O O . SER A 1 289 ? -0.899 1.893 14.509 1.00 79.38 289 SER A O 1
ATOM 2253 N N . GLN A 1 290 ? -2.963 1.111 14.915 1.00 77.25 290 GLN A N 1
ATOM 2254 C CA . GLN A 1 290 ? -3.625 1.918 13.882 1.00 77.25 290 GLN A CA 1
ATOM 2255 C C . GLN A 1 290 ? -3.482 3.428 14.120 1.00 77.25 290 GLN A C 1
ATOM 2257 O O . GLN A 1 290 ? -3.407 4.198 13.167 1.00 77.25 290 GLN A O 1
ATOM 2262 N N . PHE A 1 291 ? -3.460 3.847 15.384 1.00 78.94 291 PHE A N 1
ATOM 2263 C CA . PHE A 1 291 ? -3.320 5.250 15.777 1.00 78.94 291 PHE A CA 1
ATOM 2264 C C . PHE A 1 291 ? -1.860 5.683 15.997 1.00 78.94 291 PHE A C 1
ATOM 2266 O O . PHE A 1 291 ? -1.629 6.796 16.462 1.00 78.94 291 PHE A O 1
ATOM 2273 N N . GLU A 1 292 ? -0.881 4.823 15.685 1.00 80.88 292 GLU A N 1
ATOM 2274 C CA . GLU A 1 292 ? 0.558 5.096 15.840 1.00 80.88 292 GLU A CA 1
ATOM 2275 C C . GLU A 1 292 ? 0.934 5.646 17.226 1.00 80.88 292 GLU A C 1
ATOM 2277 O O . GLU A 1 292 ? 1.790 6.522 17.382 1.00 80.88 292 GLU A O 1
ATOM 2282 N N . CYS A 1 293 ? 0.276 5.141 18.267 1.00 79.88 293 CYS A N 1
ATOM 2283 C CA . CYS A 1 293 ? 0.502 5.591 19.630 1.00 79.88 293 CYS A CA 1
ATOM 2284 C C . CYS A 1 293 ? 1.942 5.280 20.063 1.00 79.88 293 CYS A C 1
ATOM 2286 O O . CYS A 1 293 ? 2.259 4.127 20.375 1.00 79.88 293 CYS A O 1
ATOM 2288 N N . LYS A 1 294 ? 2.802 6.303 20.112 1.00 67.62 294 LYS A N 1
ATOM 2289 C CA . LYS A 1 294 ? 4.208 6.191 20.543 1.00 67.62 294 LYS A CA 1
ATOM 2290 C C . LYS A 1 294 ? 4.338 5.717 21.991 1.00 67.62 294 LYS A C 1
ATOM 2292 O O . LYS A 1 294 ? 3.449 6.007 22.824 1.00 67.62 294 LYS A O 1
#

InterPro domains:
  IPR002542 T20D4.11-like domain [PF01579] (30-191)
  IPR002542 T20D4.11-like domain [PF01579] (218-293)

pLDDT: mean 83.98, std 16.1, range [29.03, 98.25]